Protein AF-A0A7S4T617-F1 (afdb_monomer_lite)

Structure (mmCIF, N/CA/C/O backbone):
data_AF-A0A7S4T617-F1
#
_entry.id   AF-A0A7S4T617-F1
#
loop_
_atom_site.group_PDB
_atom_site.id
_atom_site.type_symbol
_atom_site.label_atom_id
_atom_site.label_alt_id
_atom_site.label_comp_id
_atom_site.label_asym_id
_atom_site.label_entity_id
_atom_site.label_seq_id
_atom_site.pdbx_PDB_ins_code
_atom_site.Cartn_x
_atom_site.Cartn_y
_atom_site.Cartn_z
_atom_site.occupancy
_atom_site.B_iso_or_equiv
_atom_site.auth_seq_id
_atom_site.auth_comp_id
_atom_site.auth_asym_id
_atom_site.auth_atom_id
_atom_site.pdbx_PDB_model_num
ATOM 1 N N . LYS A 1 1 ? 24.819 5.093 -29.709 1.00 50.44 1 LYS A N 1
ATOM 2 C CA . LYS A 1 1 ? 23.442 5.616 -29.863 1.00 50.44 1 LYS A CA 1
ATOM 3 C C . LYS A 1 1 ? 22.728 5.347 -28.551 1.00 50.44 1 LYS A C 1
ATOM 5 O O . LYS A 1 1 ? 22.880 4.243 -28.041 1.00 50.44 1 LYS A O 1
ATOM 10 N N . ASP A 1 2 ? 22.160 6.398 -27.977 1.00 68.00 2 ASP A N 1
ATOM 11 C CA . ASP A 1 2 ? 22.012 6.647 -26.542 1.00 68.00 2 ASP A CA 1
ATOM 12 C C . ASP A 1 2 ? 21.407 5.505 -25.717 1.00 68.00 2 ASP A C 1
ATOM 14 O O . ASP A 1 2 ? 20.274 5.095 -25.937 1.00 68.00 2 ASP A O 1
ATOM 18 N N . VAL A 1 3 ? 22.158 5.013 -24.725 1.00 85.75 3 VAL A N 1
ATOM 19 C CA . VAL A 1 3 ? 21.633 4.109 -23.678 1.00 85.75 3 VAL A CA 1
ATOM 20 C C . VAL A 1 3 ? 20.725 4.883 -22.716 1.00 85.75 3 VAL A C 1
ATOM 22 O O . VAL A 1 3 ? 19.898 4.295 -22.021 1.00 85.75 3 VAL A O 1
ATOM 25 N N . LEU A 1 4 ? 20.854 6.212 -22.708 1.00 92.19 4 LEU A N 1
ATOM 26 C CA . LEU A 1 4 ? 20.101 7.107 -21.848 1.00 92.19 4 LEU A CA 1
ATOM 27 C C . LEU A 1 4 ? 18.586 6.947 -22.032 1.00 92.19 4 LEU A C 1
ATOM 29 O O . LEU A 1 4 ? 17.893 6.772 -21.036 1.00 92.19 4 LEU A O 1
ATOM 33 N N . GLY A 1 5 ? 18.086 6.911 -23.274 1.00 93.12 5 GLY A N 1
ATOM 34 C CA . GLY A 1 5 ? 16.654 6.730 -23.553 1.00 93.12 5 GLY A CA 1
ATOM 35 C C . GLY A 1 5 ? 16.102 5.442 -22.941 1.00 93.12 5 GLY A C 1
ATOM 36 O O . GLY A 1 5 ? 15.129 5.468 -22.189 1.00 93.12 5 GLY A O 1
ATOM 37 N N . SER A 1 6 ? 16.808 4.326 -23.139 1.00 95.25 6 SER A N 1
ATOM 38 C CA . SER A 1 6 ? 16.448 3.027 -22.557 1.00 95.25 6 SER A CA 1
ATOM 39 C C . SER A 1 6 ? 16.420 3.041 -21.019 1.00 95.25 6 SER A C 1
ATOM 41 O O . SER A 1 6 ? 15.527 2.448 -20.414 1.00 95.25 6 SER A O 1
ATOM 43 N N . VAL A 1 7 ? 17.369 3.728 -20.369 1.00 96.25 7 VAL A N 1
ATOM 44 C CA . VAL A 1 7 ? 17.412 3.860 -18.899 1.00 96.25 7 VAL A CA 1
ATOM 45 C C . VAL A 1 7 ? 16.264 4.732 -18.386 1.00 96.25 7 VAL A C 1
ATOM 47 O O . VAL A 1 7 ? 15.630 4.386 -17.388 1.00 96.25 7 VAL A O 1
ATOM 50 N N . VAL A 1 8 ? 15.963 5.836 -19.071 1.00 96.75 8 VAL A N 1
ATOM 51 C CA . VAL A 1 8 ? 14.849 6.725 -18.711 1.00 96.75 8 VAL A CA 1
ATOM 52 C C . VAL A 1 8 ? 13.514 5.988 -18.858 1.00 96.75 8 VAL A C 1
ATOM 54 O O . VAL A 1 8 ? 12.695 6.029 -17.939 1.00 96.75 8 VAL A O 1
ATOM 57 N N . TRP A 1 9 ? 13.326 5.228 -19.942 1.00 97.25 9 TRP A N 1
ATOM 58 C CA . TRP A 1 9 ? 12.154 4.370 -20.127 1.00 97.25 9 TRP A CA 1
ATOM 59 C C . TRP A 1 9 ? 12.036 3.288 -19.054 1.00 97.25 9 TRP A C 1
ATOM 61 O O . TRP A 1 9 ? 10.944 3.070 -18.532 1.00 97.25 9 TRP A O 1
ATOM 71 N N . ALA A 1 10 ? 13.141 2.646 -18.669 1.00 96.94 10 ALA A N 1
ATOM 72 C CA . ALA A 1 10 ? 13.143 1.664 -17.586 1.00 96.94 10 ALA A CA 1
ATOM 73 C C . ALA A 1 10 ? 12.644 2.271 -16.263 1.00 96.94 10 ALA A C 1
ATOM 75 O O . ALA A 1 10 ? 11.792 1.688 -15.590 1.00 96.94 10 ALA A O 1
ATOM 76 N N . GLY A 1 11 ? 13.128 3.470 -15.920 1.00 96.38 11 GLY A N 1
ATOM 77 C CA . GLY A 1 11 ? 12.661 4.214 -14.750 1.00 96.38 11 GLY A CA 1
ATOM 78 C C . GLY A 1 11 ? 11.184 4.607 -14.848 1.00 96.38 11 GLY A C 1
ATOM 79 O O . GLY A 1 11 ? 10.441 4.452 -13.879 1.00 96.38 11 GLY A O 1
ATOM 80 N N . ALA A 1 12 ? 10.736 5.062 -16.022 1.00 96.56 12 ALA A N 1
ATOM 81 C CA . ALA A 1 12 ? 9.340 5.424 -16.251 1.00 96.56 12 ALA A CA 1
ATOM 82 C C . ALA A 1 12 ? 8.415 4.219 -16.041 1.00 96.56 12 ALA A C 1
ATOM 84 O O . ALA A 1 12 ? 7.448 4.301 -15.283 1.00 96.56 12 ALA A O 1
ATOM 85 N N . LEU A 1 13 ? 8.757 3.075 -16.638 1.00 96.19 13 LEU A N 1
ATOM 86 C CA . LEU A 1 13 ? 8.018 1.825 -16.479 1.00 96.19 13 LEU A CA 1
ATOM 87 C C . LEU A 1 13 ? 7.988 1.356 -15.021 1.00 96.19 13 LEU A C 1
ATOM 89 O O . LEU A 1 13 ? 6.937 0.922 -14.555 1.00 96.19 13 LEU A O 1
ATOM 93 N N . TRP A 1 14 ? 9.101 1.472 -14.290 1.00 95.19 14 TRP A N 1
ATOM 94 C CA . TRP A 1 14 ? 9.159 1.112 -12.871 1.00 95.19 14 TRP A CA 1
ATOM 95 C C . TRP A 1 14 ? 8.150 1.904 -12.031 1.00 95.19 14 TRP A C 1
ATOM 97 O O . TRP A 1 14 ? 7.398 1.320 -11.249 1.00 95.19 14 TRP A O 1
ATOM 107 N N . PHE A 1 15 ? 8.093 3.228 -12.207 1.00 94.38 15 PHE A N 1
ATOM 108 C CA . PHE A 1 15 ? 7.145 4.062 -11.467 1.00 94.38 15 PHE A CA 1
ATOM 109 C C . PHE A 1 15 ? 5.697 3.864 -11.928 1.00 94.38 15 PHE A C 1
ATOM 111 O O . PHE A 1 15 ? 4.788 3.790 -11.098 1.00 94.38 15 PHE A O 1
ATOM 118 N N . LEU A 1 16 ? 5.466 3.706 -13.233 1.00 93.06 16 LEU A N 1
ATOM 119 C CA . LEU A 1 16 ? 4.132 3.421 -13.766 1.00 93.06 16 LEU A CA 1
ATOM 120 C C . LEU A 1 16 ? 3.583 2.092 -13.237 1.00 93.06 16 LEU A C 1
ATOM 122 O O . LEU A 1 16 ? 2.420 2.039 -12.838 1.00 93.06 16 LEU A O 1
ATO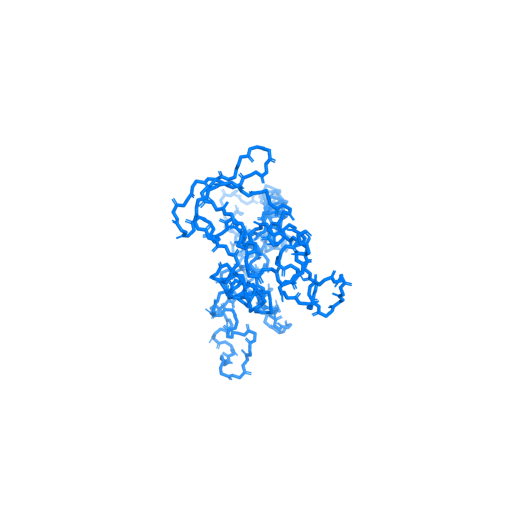M 126 N N . ALA A 1 17 ? 4.425 1.061 -13.141 1.00 91.81 17 ALA A N 1
ATOM 127 C CA . ALA A 1 17 ? 4.074 -0.241 -12.573 1.00 91.81 17 ALA A CA 1
ATOM 128 C C . ALA A 1 17 ? 3.849 -0.210 -11.048 1.00 91.81 17 ALA A C 1
ATOM 130 O O . ALA A 1 17 ? 3.261 -1.140 -10.504 1.00 91.81 17 ALA A O 1
ATOM 131 N N . GLY A 1 18 ? 4.279 0.854 -10.366 1.00 88.25 18 GLY A N 1
ATOM 132 C CA . GLY A 1 18 ? 4.151 1.024 -8.921 1.00 88.25 18 GLY A CA 1
ATOM 133 C C . GLY A 1 18 ? 5.329 0.418 -8.169 1.00 88.25 18 GLY A C 1
ATOM 134 O O . GLY A 1 18 ? 5.577 -0.781 -8.229 1.00 88.25 18 GLY A O 1
ATOM 135 N N . SER A 1 19 ? 6.060 1.231 -7.404 1.00 81.62 19 SER A N 1
ATOM 136 C CA . SER A 1 19 ? 7.330 0.779 -6.803 1.00 81.62 19 SER A CA 1
ATOM 137 C C . SER A 1 19 ? 7.151 -0.271 -5.696 1.00 81.62 19 SER A C 1
ATOM 139 O O . SER A 1 19 ? 8.041 -1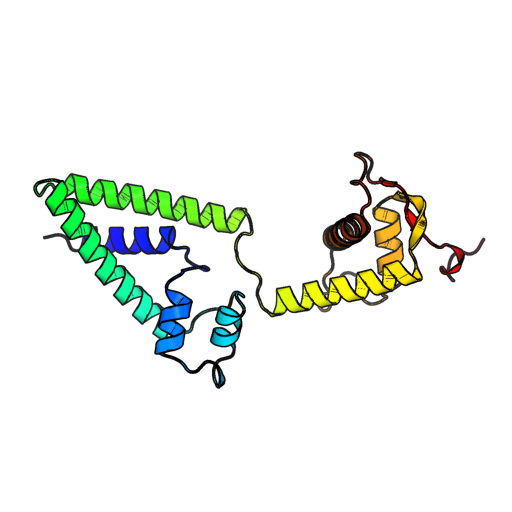.085 -5.446 1.00 81.62 19 SER A O 1
ATOM 141 N N . ARG A 1 20 ? 5.995 -0.257 -5.016 1.00 80.50 20 ARG A N 1
ATOM 142 C CA . ARG A 1 20 ? 5.668 -1.181 -3.915 1.00 80.50 20 ARG A CA 1
ATOM 143 C C . ARG A 1 20 ? 4.679 -2.270 -4.314 1.00 80.50 20 ARG A C 1
ATOM 145 O O . ARG A 1 20 ? 4.806 -3.375 -3.795 1.00 80.50 20 ARG A O 1
ATOM 152 N N . SER A 1 21 ? 3.761 -1.983 -5.230 1.00 79.62 21 SER A N 1
ATOM 153 C CA . SER A 1 21 ? 2.685 -2.867 -5.707 1.00 79.62 21 SER A CA 1
ATOM 154 C C . SER A 1 21 ? 2.935 -3.389 -7.130 1.00 79.62 21 SER A C 1
ATOM 156 O O . SER A 1 21 ? 2.000 -3.692 -7.863 1.00 79.62 21 SER A O 1
ATOM 158 N N . ASN A 1 22 ? 4.208 -3.494 -7.526 1.00 87.94 22 ASN A N 1
ATOM 159 C CA . ASN A 1 22 ? 4.594 -3.882 -8.877 1.00 87.94 22 ASN A CA 1
ATOM 160 C C . ASN A 1 22 ? 4.034 -5.273 -9.250 1.00 87.94 22 ASN A C 1
ATOM 162 O O . ASN A 1 22 ? 4.386 -6.256 -8.585 1.00 87.94 22 ASN A O 1
ATOM 166 N N . PRO A 1 23 ? 3.241 -5.391 -10.331 1.00 88.75 23 PRO A N 1
ATOM 167 C CA . PRO A 1 23 ? 2.593 -6.644 -10.717 1.00 88.75 23 PRO A CA 1
ATOM 168 C C . PRO A 1 23 ? 3.582 -7.734 -11.147 1.00 88.75 23 PRO A C 1
ATOM 170 O O . PRO A 1 23 ? 3.212 -8.902 -11.203 1.00 88.75 23 PRO A O 1
ATOM 173 N N . LEU A 1 24 ? 4.837 -7.381 -11.443 1.00 91.62 24 LEU A N 1
ATOM 174 C CA . LEU A 1 24 ? 5.874 -8.338 -11.832 1.00 91.62 24 LEU A CA 1
ATOM 175 C C . LEU A 1 24 ? 6.630 -8.927 -10.636 1.00 91.62 24 LEU A C 1
ATOM 177 O O . LEU A 1 24 ? 7.249 -9.978 -10.784 1.00 91.62 24 LEU A O 1
ATOM 181 N N . VAL A 1 25 ? 6.587 -8.290 -9.456 1.00 92.06 25 VAL A N 1
ATOM 182 C CA . VAL A 1 25 ? 7.365 -8.735 -8.284 1.00 92.06 25 VAL A CA 1
ATOM 183 C C . VAL A 1 25 ? 6.952 -10.138 -7.857 1.00 92.06 25 VAL A C 1
ATOM 185 O O . VAL A 1 25 ? 7.809 -11.012 -7.778 1.00 92.06 25 VAL A O 1
ATOM 188 N N . THR A 1 26 ? 5.662 -10.364 -7.605 1.00 92.12 26 THR A N 1
ATOM 189 C CA . THR A 1 26 ? 5.169 -11.641 -7.070 1.00 92.12 26 THR A CA 1
ATOM 190 C C . THR A 1 26 ? 5.336 -12.802 -8.062 1.00 92.12 26 THR A C 1
ATOM 192 O O . THR A 1 26 ? 5.894 -13.824 -7.668 1.00 92.12 26 THR A O 1
ATOM 195 N N . PRO A 1 27 ? 4.977 -12.672 -9.358 1.00 94.06 27 PRO A N 1
ATOM 196 C CA . PRO A 1 27 ? 5.203 -13.746 -10.325 1.00 94.06 27 PRO A CA 1
ATOM 197 C C . PRO A 1 27 ? 6.680 -14.114 -10.493 1.00 94.06 27 PRO A C 1
ATOM 199 O O . PRO A 1 27 ? 7.012 -15.294 -10.517 1.00 94.06 27 PRO A O 1
ATOM 202 N N . ILE A 1 28 ? 7.580 -13.125 -10.575 1.00 93.75 28 ILE A N 1
ATOM 203 C CA . ILE A 1 28 ? 9.022 -13.392 -10.698 1.00 93.75 28 ILE A CA 1
ATOM 204 C C . ILE A 1 28 ? 9.558 -14.017 -9.406 1.00 93.75 28 ILE A C 1
ATOM 206 O O . ILE A 1 28 ? 10.357 -14.949 -9.459 1.00 93.75 28 ILE A O 1
ATOM 210 N N . ALA A 1 29 ? 9.102 -13.542 -8.245 1.00 94.31 29 ALA A N 1
ATOM 211 C CA . ALA A 1 29 ? 9.489 -14.104 -6.960 1.00 94.31 29 ALA A CA 1
ATOM 212 C C . ALA A 1 29 ? 9.095 -15.581 -6.829 1.00 94.31 29 ALA A C 1
ATOM 214 O O . ALA A 1 29 ? 9.946 -16.382 -6.461 1.00 94.31 29 ALA A O 1
ATOM 215 N N . ASN A 1 30 ? 7.869 -15.949 -7.211 1.00 94.88 30 ASN A N 1
ATOM 216 C CA . ASN A 1 30 ? 7.378 -17.332 -7.162 1.00 94.88 30 ASN A CA 1
ATOM 217 C C . ASN A 1 30 ? 8.129 -18.293 -8.101 1.00 94.88 30 ASN A C 1
ATOM 219 O O . ASN A 1 30 ? 8.054 -19.504 -7.928 1.00 94.88 30 ASN A O 1
ATOM 223 N N . VAL A 1 31 ? 8.847 -17.777 -9.103 1.00 95.44 31 VAL A N 1
ATOM 224 C CA . VAL A 1 31 ? 9.719 -18.593 -9.966 1.00 95.44 31 VAL A CA 1
ATOM 225 C C . VAL A 1 31 ? 11.108 -18.782 -9.351 1.00 95.44 31 VAL A C 1
ATOM 227 O O . VAL A 1 31 ? 11.746 -19.807 -9.577 1.00 95.44 31 VAL A O 1
ATOM 230 N N . LEU A 1 32 ? 11.605 -17.786 -8.613 1.00 94.19 32 LEU A N 1
ATOM 231 C CA . LEU A 1 32 ? 12.991 -17.743 -8.132 1.00 94.19 32 LEU A CA 1
ATOM 232 C C . LEU A 1 32 ? 13.169 -18.205 -6.684 1.00 94.19 32 LEU A C 1
ATOM 234 O O . LEU A 1 32 ? 14.288 -18.534 -6.292 1.00 94.19 32 LEU A O 1
ATOM 238 N N . TYR A 1 33 ? 12.104 -18.185 -5.890 1.00 94.69 33 TYR A N 1
ATOM 239 C CA . TYR A 1 33 ? 12.127 -18.462 -4.460 1.00 94.69 33 TYR A CA 1
ATOM 240 C C . TYR A 1 33 ? 11.030 -19.456 -4.090 1.00 94.69 33 TYR A C 1
ATOM 242 O O . TYR A 1 33 ? 9.981 -19.502 -4.728 1.00 94.69 33 TYR A O 1
ATOM 250 N N . ASP A 1 34 ? 11.273 -20.214 -3.024 1.00 93.56 34 ASP A N 1
ATOM 251 C CA . ASP A 1 34 ? 10.278 -21.091 -2.419 1.00 93.56 34 ASP A CA 1
ATOM 252 C C . ASP A 1 34 ? 9.473 -20.318 -1.365 1.00 93.56 34 ASP A C 1
ATOM 254 O O . ASP A 1 34 ? 10.029 -19.741 -0.425 1.00 93.56 34 ASP A O 1
ATOM 258 N N . GLU A 1 35 ? 8.152 -20.298 -1.529 1.00 92.56 35 GLU A N 1
ATOM 259 C CA . GLU A 1 35 ? 7.216 -19.670 -0.595 1.00 92.56 35 GLU A CA 1
ATOM 260 C C . GLU A 1 35 ? 7.274 -20.301 0.801 1.00 92.56 35 GLU A C 1
ATOM 262 O O . GLU A 1 35 ? 7.123 -19.600 1.802 1.00 92.56 35 GLU A O 1
ATOM 267 N N . SER A 1 36 ? 7.528 -21.609 0.886 1.00 90.94 36 SER A N 1
ATOM 268 C CA . SER A 1 36 ? 7.558 -22.336 2.158 1.00 90.94 36 SER A CA 1
ATOM 269 C C . SER A 1 36 ? 8.746 -21.951 3.043 1.00 90.94 36 SER A C 1
ATOM 271 O O . SER A 1 36 ? 8.669 -22.070 4.266 1.00 90.94 36 SER A O 1
ATOM 273 N N . GLU A 1 37 ? 9.818 -21.435 2.442 1.00 93.38 37 GLU A N 1
ATOM 274 C CA . GLU A 1 37 ? 11.033 -21.018 3.143 1.00 93.38 37 GLU A CA 1
ATOM 275 C C . GLU A 1 37 ? 11.067 -19.509 3.440 1.00 93.38 37 GLU A C 1
ATOM 277 O O . GLU A 1 37 ? 11.849 -19.057 4.279 1.00 93.38 37 GLU A O 1
ATOM 282 N N . GLN A 1 38 ? 10.254 -18.706 2.745 1.00 92.50 38 GLN A N 1
ATOM 283 C CA . GLN A 1 38 ? 10.406 -17.251 2.683 1.00 92.50 38 GLN A CA 1
ATOM 284 C C . GLN A 1 38 ? 9.127 -16.513 3.100 1.00 92.50 38 GLN A C 1
ATOM 286 O O . GLN A 1 38 ? 8.224 -16.287 2.294 1.00 92.50 38 GLN A O 1
ATOM 291 N N . GLN A 1 39 ? 9.091 -16.018 4.343 1.00 93.12 39 GLN A N 1
ATOM 292 C CA . GLN A 1 39 ? 7.927 -15.296 4.885 1.00 93.12 39 GLN A CA 1
ATOM 293 C C . GLN A 1 39 ? 7.520 -14.074 4.041 1.00 93.12 39 GLN A C 1
ATOM 295 O O . GLN A 1 39 ? 6.337 -13.861 3.798 1.00 93.12 39 GLN A O 1
ATOM 300 N N . TRP A 1 40 ? 8.484 -13.300 3.533 1.00 93.12 40 TRP A N 1
ATOM 301 C CA . TRP A 1 40 ? 8.188 -12.118 2.714 1.00 93.12 40 TRP A CA 1
ATOM 302 C C . TRP A 1 40 ? 7.469 -12.470 1.400 1.00 93.12 40 TRP A C 1
ATOM 304 O O . TRP A 1 40 ? 6.724 -11.645 0.873 1.00 93.12 40 TRP A O 1
ATOM 314 N N . LEU A 1 41 ? 7.704 -13.668 0.850 1.00 94.31 41 LEU A N 1
ATOM 315 C CA . LEU A 1 41 ? 7.040 -14.127 -0.368 1.00 94.31 41 LEU A CA 1
ATOM 316 C C . LEU A 1 41 ? 5.611 -14.563 -0.062 1.00 94.31 41 LEU A C 1
ATOM 318 O O . LEU A 1 41 ? 4.691 -14.155 -0.766 1.00 94.31 41 LEU A O 1
ATOM 322 N N . LYS A 1 42 ? 5.420 -15.290 1.040 1.00 94.12 42 LYS A N 1
ATOM 323 C CA . LYS A 1 42 ? 4.090 -15.628 1.545 1.00 94.12 42 LYS A CA 1
ATOM 324 C C . LYS A 1 42 ? 3.239 -14.378 1.776 1.00 94.12 42 LYS A C 1
ATOM 326 O O . LYS A 1 42 ? 2.115 -14.299 1.299 1.00 94.12 42 LYS A O 1
ATOM 331 N N . ASP A 1 43 ? 3.802 -13.353 2.415 1.00 92.06 43 ASP A N 1
ATOM 332 C CA . ASP A 1 43 ? 3.116 -12.071 2.617 1.00 92.06 43 ASP A CA 1
ATOM 333 C C . ASP A 1 43 ? 2.705 -11.428 1.288 1.00 92.06 43 ASP A C 1
ATOM 335 O O . ASP A 1 43 ? 1.584 -10.951 1.148 1.00 92.06 43 ASP A O 1
ATOM 339 N N . ARG A 1 44 ? 3.580 -11.464 0.279 1.00 90.62 44 ARG A N 1
ATOM 340 C CA . ARG A 1 44 ? 3.278 -10.955 -1.066 1.00 90.62 44 ARG A CA 1
ATOM 341 C C . ARG A 1 44 ? 2.192 -11.757 -1.781 1.00 90.62 44 ARG A C 1
ATOM 343 O O . ARG A 1 44 ? 1.412 -11.155 -2.518 1.00 90.62 44 ARG A O 1
ATOM 350 N N . ASN A 1 45 ? 2.152 -13.074 -1.592 1.00 91.75 45 ASN A N 1
ATOM 351 C CA . ASN A 1 45 ? 1.118 -13.953 -2.144 1.00 91.75 45 ASN A CA 1
ATOM 352 C C . ASN A 1 45 ? -0.236 -13.741 -1.457 1.00 91.75 45 ASN A C 1
ATOM 354 O O . ASN A 1 45 ? -1.261 -13.724 -2.136 1.00 91.75 45 ASN A O 1
ATOM 358 N N . ASP A 1 46 ? -0.230 -13.453 -0.155 1.00 90.12 46 ASP A N 1
ATOM 359 C CA . ASP A 1 46 ? -1.415 -13.047 0.612 1.00 90.12 46 ASP A CA 1
ATOM 360 C C . ASP A 1 46 ? -1.875 -11.612 0.287 1.00 90.12 46 ASP A C 1
ATOM 362 O O . ASP A 1 46 ? -2.850 -11.111 0.847 1.00 90.12 46 ASP A O 1
ATOM 366 N N . GLY A 1 47 ? -1.189 -10.936 -0.640 1.00 87.25 47 GLY A N 1
ATOM 367 C CA . GLY A 1 47 ? -1.523 -9.588 -1.073 1.00 87.25 47 GLY A CA 1
ATOM 368 C C . GLY A 1 47 ? -1.122 -8.510 -0.073 1.00 87.25 47 GLY A C 1
ATOM 369 O O . GLY A 1 47 ? -1.675 -7.422 -0.157 1.00 87.25 47 GLY A O 1
ATOM 370 N N . LEU A 1 48 ? -0.178 -8.792 0.833 1.00 88.19 48 LEU A N 1
ATOM 371 C CA . LEU A 1 48 ? 0.392 -7.860 1.807 1.00 88.19 48 LEU A CA 1
ATOM 372 C C . LEU A 1 48 ? 1.720 -7.269 1.316 1.00 88.19 48 LEU A C 1
ATOM 374 O O . LEU A 1 48 ? 2.431 -7.828 0.469 1.00 88.19 48 LEU A O 1
ATOM 378 N N . PHE A 1 49 ? 2.102 -6.115 1.865 1.00 88.50 49 PHE A N 1
ATOM 379 C CA . PHE A 1 49 ? 3.401 -5.536 1.561 1.00 88.50 49 PHE A CA 1
ATOM 380 C C . PHE A 1 49 ? 4.497 -6.185 2.404 1.00 88.50 49 PHE A C 1
ATOM 382 O O . PHE A 1 49 ? 4.583 -5.981 3.611 1.00 88.50 49 PHE A O 1
ATOM 389 N N . ALA A 1 50 ? 5.437 -6.842 1.729 1.00 90.25 50 ALA A N 1
ATOM 390 C CA . ALA A 1 50 ? 6.726 -7.204 2.308 1.00 90.25 50 ALA A CA 1
ATOM 391 C C . ALA A 1 50 ? 7.878 -6.700 1.436 1.00 90.25 50 ALA A C 1
ATOM 393 O O . ALA A 1 50 ? 7.787 -6.656 0.204 1.00 90.25 50 ALA A O 1
ATOM 394 N N . LYS A 1 51 ? 8.979 -6.273 2.056 1.00 90.38 51 LYS A N 1
ATOM 395 C CA . LYS A 1 51 ? 10.133 -5.755 1.313 1.00 90.38 51 LYS A CA 1
ATOM 396 C C . LYS A 1 51 ? 10.835 -6.912 0.580 1.00 90.38 51 LYS A C 1
ATOM 398 O O . LYS A 1 51 ? 11.289 -7.836 1.250 1.00 90.38 51 LYS A O 1
ATOM 403 N N . PRO A 1 52 ? 10.969 -6.865 -0.759 1.00 90.88 52 PRO A N 1
ATOM 404 C CA . PRO A 1 52 ? 11.671 -7.910 -1.492 1.00 90.88 52 PRO A CA 1
ATOM 405 C C . PRO A 1 52 ? 13.174 -7.890 -1.164 1.00 90.88 52 PRO A C 1
ATOM 407 O O . PRO A 1 52 ? 13.737 -6.818 -0.893 1.00 90.88 52 PRO A O 1
ATOM 410 N N . PRO A 1 53 ? 13.848 -9.049 -1.211 1.00 94.12 53 PRO A N 1
ATOM 411 C CA . PRO A 1 53 ? 15.276 -9.143 -0.952 1.00 94.12 53 PRO A CA 1
ATOM 412 C C . PRO A 1 53 ? 16.077 -8.465 -2.074 1.00 94.12 53 PRO A C 1
ATOM 414 O O . PRO A 1 53 ? 15.650 -8.400 -3.229 1.00 94.12 53 PRO A O 1
ATOM 417 N N . ALA A 1 54 ? 17.271 -7.967 -1.745 1.00 93.94 54 ALA A N 1
ATOM 418 C CA . ALA A 1 54 ? 18.105 -7.217 -2.687 1.00 93.94 54 ALA A CA 1
ATOM 419 C C . ALA A 1 54 ? 18.418 -7.964 -4.004 1.00 93.94 54 ALA A C 1
ATOM 421 O O . ALA A 1 54 ? 18.348 -7.324 -5.053 1.00 93.94 54 ALA A O 1
ATOM 422 N N . PRO A 1 55 ? 18.694 -9.288 -4.017 1.00 95.31 55 PRO A N 1
ATOM 423 C CA . PRO A 1 55 ? 18.913 -10.017 -5.267 1.00 95.31 55 PRO A CA 1
ATOM 424 C C . PRO A 1 55 ? 17.716 -9.947 -6.224 1.00 95.31 55 PRO A C 1
ATOM 426 O O . PRO A 1 55 ? 17.905 -9.729 -7.419 1.00 95.31 55 PRO A O 1
ATOM 429 N N . LEU A 1 56 ? 16.486 -10.033 -5.707 1.00 94.69 56 LEU A N 1
ATOM 430 C CA . LEU A 1 56 ? 15.285 -9.883 -6.528 1.00 94.69 56 LEU A CA 1
ATOM 431 C C . LEU A 1 56 ? 15.164 -8.465 -7.097 1.00 94.69 56 LEU A C 1
ATOM 433 O O . LEU A 1 56 ? 14.781 -8.303 -8.251 1.00 94.69 56 LEU A O 1
ATOM 437 N N . LEU A 1 57 ? 15.534 -7.435 -6.329 1.00 93.69 57 LEU A N 1
ATOM 438 C CA . LEU A 1 57 ? 15.556 -6.056 -6.830 1.00 93.69 57 LEU A CA 1
ATOM 439 C C . LEU A 1 57 ? 16.543 -5.878 -7.992 1.00 93.69 57 LEU A C 1
ATOM 441 O O . LEU A 1 57 ? 16.227 -5.160 -8.937 1.00 93.69 57 LEU A O 1
ATOM 445 N N . PHE A 1 58 ? 17.695 -6.555 -7.971 1.00 94.88 58 PHE A N 1
ATOM 446 C CA . PHE A 1 58 ? 18.621 -6.552 -9.109 1.00 94.88 58 PHE A CA 1
ATOM 447 C C . PHE A 1 58 ? 18.031 -7.243 -10.339 1.00 94.88 58 PHE A C 1
ATOM 449 O O . PHE A 1 58 ? 18.135 -6.705 -11.442 1.00 94.88 58 PHE A O 1
ATOM 456 N N . VAL A 1 59 ? 17.376 -8.395 -10.159 1.00 95.62 59 VAL A N 1
ATOM 457 C CA . VAL A 1 59 ? 16.683 -9.090 -11.255 1.00 95.62 59 VAL A CA 1
ATOM 458 C C . VAL A 1 59 ? 15.597 -8.199 -11.849 1.00 95.62 59 VAL A C 1
ATOM 460 O O . VAL A 1 59 ? 15.547 -8.019 -13.061 1.00 95.62 59 VAL A O 1
ATOM 463 N N . LEU A 1 60 ? 14.769 -7.581 -11.007 1.00 95.00 60 LEU A N 1
ATOM 464 C CA . LEU A 1 60 ? 13.740 -6.645 -11.451 1.00 95.00 60 LEU A CA 1
ATOM 465 C C . LEU A 1 60 ? 14.353 -5.451 -12.182 1.00 95.00 60 LEU A C 1
ATOM 467 O O . LEU A 1 60 ? 13.878 -5.098 -13.254 1.00 95.00 60 LEU A O 1
ATOM 471 N N . GLY A 1 61 ? 15.440 -4.873 -11.665 1.00 94.75 61 GLY A N 1
ATOM 472 C CA . GLY A 1 61 ? 16.173 -3.806 -12.344 1.00 94.75 61 GLY A CA 1
ATOM 473 C C . GLY A 1 61 ? 16.629 -4.215 -13.747 1.00 94.75 61 GLY A C 1
ATOM 474 O O . GLY A 1 61 ? 16.434 -3.460 -14.697 1.00 94.75 61 GLY A O 1
ATOM 475 N N . ALA A 1 62 ? 17.155 -5.432 -13.905 1.00 95.75 62 ALA A N 1
ATOM 476 C CA . ALA A 1 62 ? 17.528 -5.970 -15.210 1.00 95.75 62 ALA A CA 1
ATOM 477 C C . ALA A 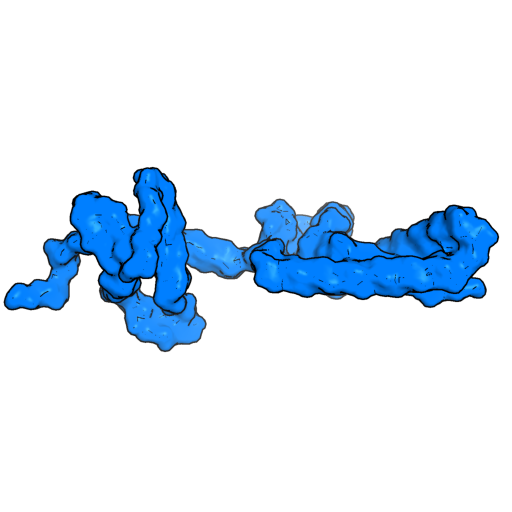1 62 ? 16.309 -6.174 -16.129 1.00 95.75 62 ALA A C 1
ATOM 479 O O . ALA A 1 62 ? 16.363 -5.797 -17.298 1.00 95.75 62 ALA A O 1
ATOM 480 N N . VAL A 1 63 ? 15.194 -6.706 -15.612 1.00 96.06 63 VAL A N 1
ATOM 481 C CA . VAL A 1 63 ? 13.945 -6.867 -16.378 1.00 96.06 63 VAL A CA 1
ATOM 482 C C . VAL A 1 63 ? 13.423 -5.513 -16.854 1.00 96.06 63 VAL A C 1
ATOM 484 O O . VAL A 1 63 ? 13.151 -5.349 -18.040 1.00 96.06 63 VAL A O 1
ATOM 487 N N . PHE A 1 64 ? 13.330 -4.521 -15.969 1.00 96.44 64 PHE A N 1
ATOM 488 C CA . PHE A 1 64 ? 12.864 -3.184 -16.332 1.00 96.44 64 PHE A CA 1
ATOM 489 C C . PHE A 1 64 ? 13.817 -2.477 -17.295 1.00 96.44 64 PHE A C 1
ATOM 491 O O . PHE A 1 64 ? 13.347 -1.763 -18.176 1.00 96.44 64 PHE A O 1
ATOM 498 N N . LEU A 1 65 ? 15.128 -2.714 -17.200 1.00 96.62 65 LEU A N 1
ATOM 499 C CA . LEU A 1 65 ? 16.086 -2.214 -18.185 1.00 96.62 65 LEU A CA 1
ATOM 500 C C . LEU A 1 65 ? 15.855 -2.837 -19.567 1.00 96.62 65 LEU A C 1
ATOM 502 O O . LEU A 1 65 ? 15.838 -2.115 -20.561 1.00 96.62 65 LEU A O 1
ATOM 506 N N . LEU A 1 66 ? 15.630 -4.153 -19.642 1.00 96.56 66 LEU A N 1
ATOM 507 C CA . LEU A 1 66 ? 15.309 -4.834 -20.900 1.00 96.56 66 LEU A CA 1
ATOM 508 C C . LEU A 1 66 ? 13.993 -4.323 -21.496 1.00 96.56 66 LEU A C 1
ATOM 510 O O . LEU A 1 66 ? 13.938 -4.032 -22.689 1.00 96.56 66 LEU A O 1
ATOM 514 N N . LEU A 1 67 ? 12.958 -4.152 -20.670 1.00 96.50 67 LEU A N 1
ATOM 515 C CA . LEU A 1 67 ? 11.695 -3.545 -21.097 1.00 96.50 67 LEU A CA 1
ATOM 516 C C . LEU A 1 67 ? 11.902 -2.102 -21.571 1.00 96.50 67 LEU A C 1
ATOM 518 O O . LEU A 1 67 ? 11.354 -1.716 -22.600 1.00 96.50 67 LEU A O 1
ATOM 522 N N . GLY A 1 68 ? 12.738 -1.331 -20.874 1.00 96.69 68 GLY A N 1
ATOM 523 C CA . GLY A 1 68 ? 13.121 0.023 -21.263 1.00 96.69 68 GLY A CA 1
ATOM 524 C C . GLY A 1 68 ? 13.781 0.065 -22.639 1.00 96.69 68 GLY A C 1
ATOM 525 O O . GLY A 1 68 ? 13.390 0.878 -23.466 1.00 96.69 68 GLY A O 1
ATOM 526 N N . VAL A 1 69 ? 14.704 -0.860 -22.933 1.00 96.56 69 VAL A N 1
ATOM 527 C CA . VAL A 1 69 ? 15.300 -1.009 -24.275 1.00 96.56 69 VAL A CA 1
ATOM 528 C C . VAL A 1 69 ? 14.235 -1.333 -25.321 1.00 96.56 69 VAL A C 1
ATOM 530 O O . VAL A 1 69 ? 14.238 -0.743 -26.397 1.00 96.56 69 VAL A O 1
ATOM 533 N N . VAL A 1 70 ? 13.315 -2.257 -25.034 1.00 96.94 70 VAL A N 1
ATOM 534 C CA . VAL A 1 70 ? 12.248 -2.620 -25.981 1.00 96.94 70 VAL A CA 1
ATOM 535 C C . VAL A 1 70 ? 11.352 -1.420 -26.287 1.00 96.94 70 VAL A C 1
ATOM 537 O O . VAL A 1 70 ? 11.075 -1.154 -27.458 1.00 96.94 70 VAL A O 1
ATOM 540 N N . VAL A 1 71 ? 10.930 -0.676 -25.262 1.00 96.69 71 VAL A N 1
ATOM 541 C CA . VAL A 1 71 ? 10.091 0.518 -25.434 1.00 96.69 71 VAL A CA 1
ATOM 542 C C . VAL A 1 71 ? 10.846 1.603 -26.191 1.00 96.69 71 VAL A C 1
ATOM 544 O O . VAL A 1 71 ? 10.333 2.097 -27.187 1.00 96.69 71 VAL A O 1
ATOM 547 N N . ASP A 1 72 ? 12.082 1.900 -25.800 1.00 95.81 72 ASP A N 1
ATOM 548 C CA . ASP A 1 72 ? 12.942 2.883 -26.463 1.00 95.81 72 ASP A CA 1
ATOM 549 C C . ASP A 1 72 ? 13.093 2.592 -27.964 1.00 95.81 72 ASP A C 1
ATOM 551 O O . ASP A 1 72 ? 12.853 3.457 -28.804 1.00 95.81 72 ASP A O 1
ATOM 555 N N . ARG A 1 73 ? 13.392 1.338 -28.335 1.00 95.19 73 ARG A N 1
ATOM 556 C CA . ARG A 1 73 ? 13.511 0.940 -29.749 1.00 95.19 73 ARG A CA 1
ATOM 557 C C . ARG A 1 73 ? 12.189 0.969 -30.499 1.00 95.19 73 ARG A C 1
ATOM 559 O O . ARG A 1 73 ? 12.190 1.291 -31.685 1.00 95.19 73 ARG A O 1
ATOM 566 N N . SER A 1 74 ? 11.084 0.672 -29.825 1.00 95.94 74 SER A N 1
ATOM 567 C CA . SER A 1 74 ? 9.749 0.753 -30.422 1.00 95.94 74 SER A CA 1
ATOM 568 C C . SER A 1 74 ? 9.351 2.206 -30.684 1.00 95.94 74 SER A C 1
ATOM 570 O O . SER A 1 74 ? 8.882 2.524 -31.772 1.00 95.94 74 SER A O 1
ATOM 572 N N . VAL A 1 75 ? 9.596 3.103 -29.727 1.00 95.31 75 VAL A N 1
ATOM 573 C CA . VAL A 1 75 ? 9.317 4.540 -29.858 1.00 95.31 75 VAL A CA 1
ATOM 574 C C . VAL A 1 75 ? 10.193 5.157 -30.942 1.00 95.31 75 VAL A C 1
ATOM 576 O O . VAL A 1 75 ? 9.666 5.838 -31.812 1.00 95.31 75 VAL A O 1
ATOM 579 N N . LEU A 1 76 ? 11.496 4.858 -30.961 1.00 94.75 76 LEU A N 1
ATOM 580 C CA . LEU A 1 76 ? 12.404 5.309 -32.022 1.00 94.75 76 LEU A CA 1
ATOM 581 C C . LEU A 1 76 ? 11.951 4.847 -33.409 1.00 94.75 76 LEU A C 1
ATOM 583 O O . LEU A 1 76 ? 12.031 5.612 -34.363 1.00 94.75 76 LEU A O 1
ATOM 587 N N . PHE A 1 77 ? 11.481 3.604 -33.534 1.00 95.12 77 PHE A N 1
ATOM 588 C CA . PHE A 1 77 ? 10.955 3.092 -34.798 1.00 95.12 77 PHE A CA 1
ATOM 589 C C . PHE A 1 77 ? 9.699 3.853 -35.246 1.00 95.12 77 PHE A C 1
ATOM 591 O O . PHE A 1 77 ? 9.582 4.202 -36.417 1.00 95.12 77 PHE A O 1
ATOM 598 N N . LEU A 1 78 ? 8.784 4.141 -34.317 1.00 95.88 78 LEU A N 1
ATOM 599 C CA . LEU A 1 78 ? 7.547 4.881 -34.591 1.00 95.88 78 LEU A CA 1
ATOM 600 C C . LEU A 1 78 ? 7.782 6.375 -34.853 1.00 95.88 78 LEU A C 1
ATOM 602 O O . LEU A 1 78 ? 7.019 6.986 -35.592 1.00 95.88 78 LEU A O 1
ATOM 606 N N . ALA A 1 79 ? 8.835 6.946 -34.273 1.00 93.88 79 ALA A N 1
ATOM 607 C CA . ALA A 1 79 ? 9.256 8.330 -34.468 1.00 93.88 79 ALA A CA 1
ATOM 608 C C . ALA A 1 79 ? 10.197 8.503 -35.676 1.00 93.88 79 ALA A C 1
ATOM 610 O O . ALA A 1 79 ? 10.930 9.484 -35.749 1.00 93.88 79 ALA A O 1
ATOM 611 N N . GLU A 1 80 ? 10.243 7.526 -36.591 1.00 94.00 80 GLU A N 1
ATOM 612 C CA . GLU A 1 80 ? 11.089 7.549 -37.796 1.00 94.00 80 GLU A CA 1
ATOM 613 C C . GLU A 1 80 ? 12.589 7.786 -37.508 1.00 94.00 80 GLU A C 1
ATOM 615 O O . GLU A 1 80 ? 13.348 8.264 -38.350 1.00 94.00 80 GLU A O 1
ATOM 620 N N . GLY A 1 81 ? 13.046 7.394 -36.315 1.00 90.00 81 GLY A N 1
ATOM 621 C CA . GLY A 1 81 ? 14.428 7.534 -35.865 1.00 90.00 81 GLY A CA 1
ATOM 622 C C . GLY A 1 81 ? 14.754 8.838 -35.133 1.00 90.00 81 GLY A C 1
ATOM 623 O O . GLY A 1 81 ? 15.928 9.033 -34.811 1.00 90.00 81 GLY A O 1
ATOM 624 N N . ASP A 1 82 ? 13.769 9.694 -34.844 1.00 92.50 82 ASP A N 1
ATOM 625 C CA . ASP A 1 82 ? 13.956 10.897 -34.028 1.00 92.50 82 ASP A CA 1
ATOM 626 C C . ASP A 1 82 ? 14.268 10.529 -32.565 1.00 92.50 82 ASP A C 1
ATOM 628 O O . ASP A 1 82 ? 13.404 10.105 -31.789 1.00 92.50 82 ASP A O 1
ATOM 632 N N . SER A 1 83 ? 15.545 10.657 -32.197 1.00 90.81 83 SER A N 1
ATOM 633 C CA . SER A 1 83 ? 16.030 10.342 -30.855 1.00 90.81 83 SER A CA 1
ATOM 634 C C . SER A 1 83 ? 15.684 11.389 -29.813 1.00 90.81 83 SER A C 1
ATOM 636 O O . SER A 1 83 ? 15.561 11.035 -28.640 1.00 90.81 83 SER A O 1
ATOM 638 N N . ASP A 1 84 ? 15.526 12.644 -30.226 1.00 93.25 84 ASP A N 1
ATOM 639 C CA . ASP A 1 84 ? 15.232 13.737 -29.306 1.00 93.25 84 ASP A CA 1
ATOM 640 C C . ASP A 1 84 ? 13.781 13.603 -28.846 1.00 93.25 84 ASP A C 1
ATOM 642 O O . ASP A 1 84 ? 13.517 13.550 -27.644 1.00 93.25 84 ASP A O 1
ATOM 646 N N . PHE A 1 85 ? 12.862 13.360 -29.787 1.00 92.75 85 PHE A N 1
ATOM 647 C CA . PHE A 1 85 ? 11.465 13.063 -29.473 1.00 92.75 85 PHE A CA 1
ATOM 648 C C . PHE A 1 85 ? 11.314 11.842 -28.550 1.00 92.75 85 PHE A C 1
ATOM 650 O O . PHE A 1 85 ? 10.573 11.881 -27.563 1.00 92.75 85 PHE A O 1
ATOM 657 N N . ALA A 1 86 ? 12.027 10.747 -28.840 1.00 92.94 86 ALA A N 1
ATOM 658 C CA . ALA A 1 86 ? 11.958 9.533 -28.029 1.00 92.94 86 ALA A CA 1
ATOM 659 C C . ALA A 1 86 ? 12.440 9.766 -26.586 1.00 92.94 86 ALA A C 1
ATOM 661 O O . ALA A 1 86 ? 11.824 9.261 -25.641 1.00 92.94 86 ALA A O 1
ATOM 662 N N . LEU A 1 87 ? 13.515 10.544 -26.412 1.00 94.19 87 LEU A N 1
ATOM 663 C CA . LEU A 1 87 ? 14.066 10.881 -25.102 1.00 94.19 87 LEU A CA 1
ATOM 664 C C . LEU A 1 87 ? 13.162 11.851 -24.330 1.00 94.19 87 LEU A C 1
ATOM 666 O O . LEU A 1 87 ? 12.935 11.651 -23.135 1.00 94.19 87 LEU A O 1
ATOM 670 N N . GLU A 1 88 ? 12.617 12.870 -24.994 1.00 95.12 88 GLU A N 1
ATOM 671 C CA . GLU A 1 88 ? 11.669 13.813 -24.395 1.00 95.12 88 GLU A CA 1
ATOM 672 C C . GLU A 1 88 ? 10.416 13.093 -23.888 1.00 95.12 88 GLU A C 1
ATOM 674 O O . GLU A 1 88 ? 10.008 13.283 -22.737 1.00 95.12 88 GLU A O 1
ATOM 679 N N . LEU A 1 89 ? 9.848 12.192 -24.697 1.00 95.88 89 LEU A N 1
ATOM 680 C CA . LEU A 1 89 ? 8.690 11.391 -24.305 1.00 95.88 89 LEU A CA 1
ATOM 681 C C . LEU A 1 89 ? 9.007 10.462 -23.123 1.00 95.88 89 LEU A C 1
ATOM 683 O O . LEU A 1 89 ? 8.182 10.320 -22.212 1.00 95.88 89 LEU A O 1
ATOM 687 N N . ALA A 1 90 ? 10.204 9.868 -23.099 1.00 96.00 90 ALA A N 1
ATOM 688 C CA . ALA A 1 90 ? 10.679 9.081 -21.964 1.00 96.00 90 ALA A CA 1
ATOM 689 C C . ALA A 1 90 ? 10.752 9.939 -20.690 1.00 96.00 90 ALA A C 1
ATOM 691 O O . ALA A 1 90 ? 10.289 9.517 -19.630 1.00 96.00 90 ALA A O 1
ATOM 692 N N . GLY A 1 91 ? 11.285 11.161 -20.798 1.00 96.94 91 GLY A N 1
ATOM 693 C CA . GLY A 1 91 ? 11.397 12.110 -19.692 1.00 96.94 91 GLY A CA 1
ATOM 694 C C . GLY A 1 91 ? 10.037 12.525 -19.130 1.00 96.94 91 GLY A C 1
ATOM 695 O O . GLY A 1 91 ? 9.822 12.458 -17.918 1.00 96.94 91 GLY A O 1
ATOM 696 N N . VAL A 1 92 ? 9.085 12.876 -19.999 1.00 97.12 92 VAL A N 1
ATOM 697 C CA . VAL A 1 92 ? 7.705 13.194 -19.592 1.00 97.12 92 VAL A CA 1
ATOM 698 C C . VAL A 1 92 ? 7.050 11.992 -18.910 1.00 97.12 92 VAL A C 1
ATOM 700 O O . VAL A 1 92 ? 6.429 12.142 -17.857 1.00 97.12 92 VAL A O 1
ATOM 703 N N . SER A 1 93 ? 7.238 10.790 -19.458 1.00 97.25 93 SER A N 1
ATOM 704 C CA . SER A 1 93 ? 6.700 9.551 -18.885 1.00 97.25 93 SER A CA 1
ATOM 705 C C . SER A 1 93 ? 7.309 9.234 -17.518 1.00 97.25 93 SER A C 1
ATOM 707 O O . SER A 1 93 ? 6.597 8.799 -16.614 1.00 97.25 93 SER A O 1
ATOM 709 N N . LEU A 1 94 ? 8.607 9.494 -17.333 1.00 97.38 94 LEU A N 1
ATOM 710 C CA . LEU A 1 94 ? 9.298 9.323 -16.057 1.00 97.38 94 LEU A CA 1
ATOM 711 C C . LEU A 1 94 ? 8.739 10.267 -14.989 1.00 97.38 94 LEU A C 1
ATOM 713 O O . LEU A 1 94 ? 8.422 9.823 -13.886 1.00 97.38 94 LEU A O 1
ATOM 717 N N . ILE A 1 95 ? 8.583 11.552 -15.319 1.00 97.25 95 ILE A N 1
ATOM 718 C CA . ILE A 1 95 ? 8.023 12.556 -14.404 1.00 97.25 95 ILE A CA 1
ATOM 719 C C . ILE A 1 95 ? 6.567 12.214 -14.068 1.00 97.25 95 ILE A C 1
ATOM 721 O O . ILE A 1 95 ? 6.192 12.215 -12.895 1.00 97.25 95 ILE A O 1
ATOM 725 N N . GLY A 1 96 ? 5.758 11.873 -15.075 1.00 96.69 96 GLY A N 1
ATOM 726 C CA . GLY A 1 96 ? 4.363 11.475 -14.891 1.00 96.69 96 GLY A CA 1
ATOM 727 C C . GLY A 1 96 ? 4.218 10.214 -14.037 1.00 96.69 96 GLY A C 1
ATOM 728 O O . GLY A 1 96 ? 3.418 10.191 -13.104 1.00 96.69 96 GLY A O 1
ATOM 729 N N . GLY A 1 97 ? 5.042 9.193 -14.288 1.00 95.06 97 GLY A N 1
ATOM 730 C CA . GLY A 1 97 ? 5.105 7.985 -13.467 1.00 95.06 97 GLY A CA 1
ATOM 731 C C . GLY A 1 97 ? 5.525 8.287 -12.028 1.00 95.06 97 GLY A C 1
ATOM 732 O O . GLY A 1 97 ? 4.912 7.780 -11.091 1.00 95.06 97 GLY A O 1
ATOM 733 N N . GLY A 1 98 ? 6.520 9.156 -11.833 1.00 94.44 98 GLY A N 1
ATOM 734 C CA . GLY A 1 98 ? 6.941 9.605 -10.505 1.00 94.44 98 GLY A CA 1
ATOM 735 C C . GLY A 1 98 ? 5.823 10.329 -9.746 1.00 94.44 98 GLY A C 1
ATOM 736 O O . GLY A 1 98 ? 5.567 10.019 -8.584 1.00 94.44 98 GLY A O 1
ATOM 737 N N . ALA A 1 99 ? 5.105 11.240 -10.407 1.00 95.25 99 ALA A N 1
ATOM 738 C CA . ALA A 1 99 ? 3.953 11.928 -9.827 1.00 95.25 99 ALA A CA 1
ATOM 739 C C . ALA A 1 99 ? 2.820 10.953 -9.464 1.00 95.25 99 ALA A C 1
ATOM 741 O O . ALA A 1 99 ? 2.238 11.060 -8.383 1.00 95.25 99 ALA A O 1
ATOM 742 N N . LEU A 1 100 ? 2.549 9.968 -10.324 1.00 92.94 100 LEU A N 1
ATOM 743 C CA . LEU A 1 100 ? 1.588 8.899 -10.056 1.00 92.94 100 LEU A CA 1
ATOM 744 C C . LEU A 1 100 ? 1.988 8.096 -8.810 1.00 92.94 100 LEU A C 1
ATOM 746 O O . LEU A 1 100 ? 1.156 7.867 -7.939 1.00 92.94 100 LEU A O 1
ATOM 750 N N . GLU A 1 101 ? 3.260 7.712 -8.684 1.00 90.94 101 GLU A N 1
ATOM 751 C CA . GLU A 1 101 ? 3.770 6.978 -7.520 1.00 90.94 101 GLU A CA 1
ATOM 752 C C . GLU A 1 101 ? 3.636 7.786 -6.219 1.00 90.94 101 GLU A C 1
ATOM 754 O O . GLU A 1 101 ? 3.254 7.231 -5.186 1.00 90.94 101 GLU A O 1
ATOM 759 N N . LEU A 1 102 ? 3.888 9.099 -6.260 1.00 90.12 102 LEU A N 1
ATOM 760 C CA . LEU A 1 102 ? 3.612 9.991 -5.128 1.00 90.12 102 LEU A CA 1
ATOM 761 C C . LEU A 1 102 ? 2.114 10.030 -4.795 1.00 90.12 102 LEU A C 1
ATOM 763 O O . LEU A 1 102 ? 1.749 9.992 -3.621 1.00 90.12 102 LEU A O 1
ATOM 767 N N . GLY A 1 103 ? 1.246 10.032 -5.809 1.00 89.38 103 GLY A N 1
ATOM 768 C CA . GLY A 1 103 ? -0.204 9.921 -5.640 1.00 89.38 103 GLY A CA 1
ATOM 769 C C . GLY A 1 103 ? -0.635 8.610 -4.971 1.00 89.38 103 GLY A C 1
ATOM 770 O O . GLY A 1 103 ? -1.455 8.629 -4.052 1.00 89.38 103 GLY A O 1
ATOM 771 N N . ARG A 1 104 ? -0.036 7.474 -5.351 1.00 86.88 104 ARG A N 1
ATOM 772 C CA . ARG A 1 104 ? -0.273 6.169 -4.700 1.00 86.88 104 ARG A CA 1
ATOM 773 C C . ARG A 1 104 ? 0.161 6.163 -3.234 1.00 86.88 104 ARG A C 1
ATOM 775 O O . ARG A 1 104 ? -0.496 5.565 -2.390 1.00 86.88 104 ARG A O 1
ATOM 782 N N . ILE A 1 105 ? 1.265 6.846 -2.912 1.00 82.75 105 ILE A N 1
ATOM 783 C CA . ILE A 1 105 ? 1.702 7.038 -1.519 1.00 82.75 105 ILE A CA 1
ATOM 784 C C . ILE A 1 105 ? 0.680 7.870 -0.748 1.00 82.75 105 ILE A C 1
ATOM 786 O O . ILE A 1 105 ? 0.261 7.470 0.333 1.00 82.75 105 ILE A O 1
ATOM 790 N N . ALA A 1 106 ? 0.286 9.017 -1.301 1.00 82.56 106 ALA A N 1
ATOM 791 C CA . ALA A 1 106 ? -0.586 9.970 -0.624 1.00 82.56 106 ALA A CA 1
ATOM 792 C C . ALA A 1 106 ? -2.016 9.445 -0.421 1.00 82.56 106 ALA A C 1
ATOM 794 O O . ALA A 1 106 ? -2.657 9.787 0.568 1.00 82.56 106 ALA A O 1
ATOM 795 N N . SER A 1 107 ? -2.513 8.610 -1.336 1.00 82.25 107 SER A N 1
ATOM 796 C CA . SER A 1 107 ? -3.845 7.995 -1.248 1.00 82.25 107 SER A CA 1
ATOM 797 C C . SER A 1 107 ? -3.928 6.828 -0.263 1.00 82.25 107 SER A C 1
ATOM 799 O O . SER A 1 107 ? -5.030 6.375 0.036 1.00 82.25 107 SER A O 1
ATOM 801 N N . GLY A 1 108 ? -2.793 6.339 0.249 1.00 71.56 108 GLY A N 1
ATOM 802 C CA . GLY A 1 108 ? -2.777 5.152 1.100 1.00 71.56 108 GLY A CA 1
ATOM 803 C C . GLY A 1 108 ? -3.080 3.856 0.343 1.00 71.56 108 GLY A C 1
ATOM 804 O O . GLY A 1 108 ? -3.360 2.850 0.974 1.00 71.56 108 GLY A O 1
ATOM 805 N N . GLU A 1 109 ? -2.974 3.838 -0.994 1.00 71.12 109 GLU A N 1
ATOM 806 C CA . GLU A 1 109 ? -3.078 2.610 -1.814 1.00 71.12 109 GLU A CA 1
ATOM 807 C C . GLU A 1 109 ? -1.955 1.601 -1.496 1.00 71.12 109 GLU A C 1
ATOM 809 O O . GLU A 1 109 ? -1.935 0.462 -1.964 1.00 71.12 109 GLU A O 1
ATOM 814 N N . LYS A 1 110 ? -0.965 2.017 -0.702 1.00 66.50 110 LYS A N 1
ATOM 815 C CA . LYS A 1 110 ? 0.128 1.157 -0.273 1.00 66.50 110 LYS A CA 1
ATOM 816 C C . LYS A 1 110 ? -0.389 0.145 0.737 1.00 66.50 110 LYS A C 1
ATOM 818 O O . LYS A 1 110 ? -0.559 0.466 1.901 1.00 66.50 110 LYS A O 1
ATOM 823 N N . VAL A 1 111 ? -0.567 -1.062 0.213 1.00 66.88 111 VAL A N 1
ATOM 824 C CA . VAL A 1 111 ? -0.867 -2.313 0.904 1.00 66.88 111 VAL A CA 1
ATOM 825 C C . VAL A 1 111 ? -0.205 -2.387 2.284 1.00 66.88 111 VAL A C 1
ATOM 827 O O . VAL A 1 111 ? 1.004 -2.153 2.406 1.00 66.88 111 VAL A O 1
ATOM 830 N N . ASP A 1 112 ? -1.011 -2.748 3.278 1.00 78.56 112 ASP A N 1
ATOM 831 C CA . ASP A 1 112 ? -0.612 -2.918 4.671 1.00 78.56 112 ASP A CA 1
ATOM 832 C C . ASP A 1 112 ? 0.467 -4.002 4.816 1.00 78.56 112 ASP A C 1
ATOM 834 O O . ASP A 1 112 ? 0.520 -4.983 4.059 1.00 78.56 112 ASP A O 1
ATOM 838 N N . THR A 1 113 ? 1.375 -3.816 5.774 1.00 87.06 113 THR A N 1
ATOM 839 C CA . THR A 1 113 ? 2.275 -4.904 6.179 1.00 87.06 113 THR A CA 1
ATOM 840 C C . THR A 1 113 ? 1.491 -5.971 6.940 1.00 87.06 113 THR A C 1
ATOM 842 O O . THR A 1 113 ? 0.366 -5.727 7.375 1.00 87.06 113 THR A O 1
ATOM 845 N N . ARG A 1 114 ? 2.071 -7.163 7.134 1.00 88.50 114 ARG A N 1
ATOM 846 C CA . ARG A 1 114 ? 1.430 -8.170 7.990 1.00 88.50 114 ARG A CA 1
ATOM 847 C C . ARG A 1 114 ? 1.219 -7.671 9.412 1.00 88.50 114 ARG A C 1
ATOM 849 O O . ARG A 1 114 ? 0.136 -7.862 9.943 1.00 88.50 114 ARG A O 1
ATOM 856 N N . ASP A 1 115 ? 2.201 -6.978 9.976 1.00 87.25 115 ASP A N 1
ATOM 857 C CA . ASP A 1 115 ? 2.083 -6.419 11.322 1.00 87.25 115 ASP A CA 1
ATOM 858 C C . ASP A 1 115 ? 0.927 -5.408 11.406 1.00 87.25 115 ASP A C 1
ATOM 860 O O . ASP A 1 115 ? 0.152 -5.435 12.362 1.00 87.25 115 ASP A O 1
ATOM 864 N N . ASP A 1 116 ? 0.767 -4.557 10.385 1.00 86.44 116 ASP A N 1
ATOM 865 C CA . ASP A 1 116 ? -0.346 -3.603 10.307 1.00 86.44 116 ASP A CA 1
ATOM 866 C C . ASP A 1 116 ? -1.696 -4.327 10.173 1.00 86.44 116 ASP A C 1
ATOM 868 O O . ASP A 1 116 ? -2.642 -4.000 10.888 1.00 86.44 116 ASP A O 1
ATOM 872 N N . PHE A 1 117 ? -1.774 -5.340 9.303 1.00 87.25 117 PHE A N 1
ATOM 873 C CA . PHE A 1 117 ? -2.979 -6.144 9.090 1.00 87.25 117 PHE A CA 1
ATOM 874 C C . PHE A 1 117 ? -3.394 -6.906 10.355 1.00 87.25 117 PHE A C 1
ATOM 876 O O . PHE A 1 117 ? -4.560 -6.860 10.753 1.00 87.25 117 PHE A O 1
ATOM 883 N N . ASP A 1 118 ? -2.446 -7.574 11.011 1.00 90.50 118 ASP A N 1
ATOM 884 C CA . ASP A 1 118 ? -2.682 -8.343 12.231 1.00 90.50 118 ASP A CA 1
ATOM 885 C C . ASP A 1 118 ? -3.102 -7.411 13.379 1.00 90.50 118 ASP A C 1
ATOM 887 O O . ASP A 1 118 ? -4.056 -7.710 14.104 1.00 90.50 118 ASP A O 1
ATOM 891 N N . ARG A 1 119 ? -2.462 -6.237 13.504 1.00 89.38 119 ARG A N 1
ATOM 892 C CA . ARG A 1 119 ? -2.847 -5.195 14.470 1.00 89.38 119 ARG A CA 1
ATOM 893 C C . ARG A 1 119 ? -4.268 -4.703 14.220 1.00 89.38 119 ARG A C 1
ATOM 895 O O . ARG A 1 119 ? -5.056 -4.603 15.161 1.00 89.38 119 ARG A O 1
ATOM 902 N N . ASP A 1 120 ? -4.606 -4.394 12.974 1.00 88.81 120 ASP A N 1
ATOM 903 C CA . ASP A 1 120 ? -5.928 -3.892 12.606 1.00 88.81 120 ASP A CA 1
ATOM 904 C C . ASP A 1 120 ? -7.016 -4.962 12.799 1.00 88.81 120 ASP A C 1
ATOM 906 O O . ASP A 1 120 ? -8.124 -4.636 13.238 1.00 88.81 120 ASP A O 1
ATOM 910 N N . SER A 1 121 ? -6.703 -6.239 12.544 1.00 90.12 121 SER A N 1
ATOM 911 C CA . SER A 1 121 ? -7.584 -7.373 12.851 1.00 90.12 121 SER A CA 1
ATOM 912 C C . SER A 1 121 ? -7.812 -7.502 14.355 1.00 90.12 121 SER A C 1
ATOM 914 O O . SER A 1 121 ? -8.958 -7.541 14.800 1.00 90.12 121 SER A O 1
ATOM 916 N N . GLN A 1 122 ? -6.740 -7.482 15.153 1.00 93.06 122 GLN A N 1
ATOM 917 C CA . GLN A 1 122 ? -6.834 -7.547 16.610 1.00 93.06 122 GLN A CA 1
ATOM 918 C C . GLN A 1 122 ? -7.664 -6.387 17.175 1.00 93.06 122 GLN A C 1
ATOM 920 O O . GLN A 1 122 ? -8.530 -6.591 18.024 1.00 93.06 122 GLN A O 1
ATOM 925 N N . LEU A 1 123 ? -7.429 -5.162 16.700 1.00 93.88 123 LEU A N 1
ATOM 926 C CA . LEU A 1 123 ? -8.187 -3.986 17.125 1.00 93.88 123 LEU A CA 1
ATOM 927 C C . LEU A 1 123 ? -9.669 -4.086 16.750 1.00 93.88 123 LEU A C 1
ATOM 929 O O . LEU A 1 123 ? -10.520 -3.623 17.511 1.00 93.88 123 LEU A O 1
ATOM 933 N N . ALA A 1 124 ? -9.994 -4.678 15.599 1.00 92.88 124 ALA A N 1
ATOM 934 C CA . ALA A 1 124 ? -11.376 -4.915 15.200 1.00 92.88 124 ALA A CA 1
ATOM 935 C C . ALA A 1 124 ? -12.073 -5.929 16.121 1.00 92.88 124 ALA A C 1
ATOM 937 O O . ALA A 1 124 ? -13.204 -5.672 16.540 1.00 92.88 124 ALA A O 1
ATOM 938 N N . ASP A 1 125 ? -11.395 -7.021 16.478 1.00 95.38 125 ASP A N 1
ATOM 939 C CA . ASP A 1 125 ? -11.917 -8.041 17.395 1.00 95.38 125 ASP A CA 1
ATOM 940 C C . ASP A 1 125 ? -12.130 -7.472 18.806 1.00 95.38 125 ASP A C 1
ATOM 942 O O . ASP A 1 125 ? -13.208 -7.615 19.388 1.00 95.38 125 ASP A O 1
ATOM 946 N N . GLU A 1 126 ? -11.147 -6.734 19.328 1.00 95.44 126 GLU A N 1
ATOM 947 C CA . GLU A 1 126 ? -11.250 -6.047 20.620 1.00 95.44 126 GLU A CA 1
ATOM 948 C C . GLU A 1 126 ? -12.376 -5.003 20.613 1.00 95.44 126 GLU A C 1
ATOM 950 O O . GLU A 1 126 ? -13.162 -4.889 21.557 1.00 95.44 126 GLU A O 1
ATOM 955 N N . PHE A 1 127 ? -12.528 -4.249 19.523 1.00 95.81 127 PHE A N 1
ATOM 956 C CA . PHE A 1 127 ? -13.637 -3.309 19.407 1.00 95.81 127 PHE A CA 1
ATOM 957 C C . PHE A 1 127 ? -14.996 -4.013 19.361 1.00 95.81 127 PHE A C 1
ATOM 959 O O . PHE A 1 127 ? -15.951 -3.517 19.960 1.00 95.81 127 PHE A O 1
ATOM 966 N N . ALA A 1 128 ? -15.100 -5.167 18.700 1.00 94.62 128 ALA A N 1
ATOM 967 C CA . ALA A 1 128 ? -16.325 -5.958 18.674 1.00 94.62 128 ALA A CA 1
ATOM 968 C C . ALA A 1 128 ? -16.689 -6.493 20.071 1.00 94.62 128 ALA A C 1
ATOM 970 O O . ALA A 1 128 ? -17.854 -6.410 20.468 1.00 94.62 128 ALA A O 1
ATOM 971 N N . GLU A 1 129 ? -15.707 -6.964 20.844 1.00 95.31 129 GLU A N 1
ATOM 972 C CA . GLU A 1 129 ? -15.896 -7.394 22.236 1.00 95.31 129 GLU A CA 1
ATOM 973 C C . GLU A 1 129 ? -16.352 -6.229 23.133 1.00 95.31 129 GLU A C 1
ATOM 975 O O . GLU A 1 129 ? -17.336 -6.346 23.879 1.00 95.31 129 GLU A O 1
ATOM 980 N N . PHE A 1 130 ? -15.682 -5.077 23.028 1.00 95.19 130 PHE A N 1
ATOM 981 C CA . PHE A 1 130 ? -16.099 -3.851 23.705 1.00 95.19 130 PHE A CA 1
ATOM 982 C C . PHE A 1 130 ? -17.535 -3.477 23.328 1.00 95.19 130 PHE A C 1
ATOM 984 O O . PHE A 1 130 ? -18.350 -3.208 24.212 1.00 95.19 130 PHE A O 1
ATOM 991 N N . ALA A 1 131 ? -17.863 -3.477 22.036 1.00 93.19 131 ALA A N 1
ATOM 992 C CA . ALA A 1 131 ? -19.175 -3.091 21.545 1.00 93.19 131 ALA A CA 1
ATOM 993 C C . ALA A 1 131 ? -20.273 -4.022 22.070 1.00 93.19 131 ALA A C 1
ATOM 995 O O . ALA A 1 131 ? -21.284 -3.536 22.571 1.00 93.19 131 ALA A O 1
ATOM 996 N N . ALA A 1 132 ? -20.046 -5.338 22.051 1.00 92.25 132 ALA A N 1
ATOM 997 C CA . ALA A 1 132 ? -20.976 -6.327 22.594 1.00 92.25 132 ALA A CA 1
ATOM 998 C C . ALA A 1 132 ? -21.222 -6.146 24.103 1.00 92.25 132 ALA A C 1
ATOM 1000 O O . ALA A 1 132 ? -22.325 -6.383 24.593 1.00 92.25 132 ALA A O 1
ATOM 1001 N N . SER A 1 133 ? -20.203 -5.697 24.840 1.00 91.00 133 SER A N 1
ATOM 1002 C CA . SER A 1 133 ? -20.273 -5.522 26.294 1.00 91.00 133 SER A CA 1
ATOM 1003 C C . SER A 1 133 ? -20.826 -4.157 26.720 1.00 91.00 133 SER A C 1
ATOM 1005 O O . SER A 1 133 ? -21.465 -4.030 27.769 1.00 91.00 133 SER A O 1
ATOM 1007 N N . ARG A 1 134 ? -20.524 -3.101 25.955 1.00 91.06 134 ARG A N 1
ATOM 1008 C CA . ARG A 1 134 ? -20.659 -1.699 26.386 1.00 91.06 134 ARG A CA 1
ATOM 1009 C C . ARG A 1 134 ? -21.574 -0.855 25.527 1.00 91.06 134 ARG A C 1
ATOM 1011 O O . ARG A 1 134 ? -21.995 0.194 26.010 1.00 91.06 134 ARG A O 1
ATOM 1018 N N . LEU A 1 135 ? -21.895 -1.269 24.309 1.00 91.19 135 LEU A N 1
ATOM 1019 C CA . LEU A 1 135 ? -22.818 -0.541 23.450 1.00 91.19 135 LEU A CA 1
ATOM 1020 C C . LEU A 1 135 ? -24.165 -1.258 23.441 1.00 91.19 135 LEU A C 1
ATOM 1022 O O . LEU A 1 135 ? -24.248 -2.470 23.274 1.00 91.19 135 LEU A O 1
ATOM 1026 N N . LYS A 1 136 ? -25.239 -0.495 23.633 1.00 90.00 136 LYS A N 1
ATOM 1027 C CA . LYS A 1 136 ? -26.613 -0.992 23.522 1.00 90.00 136 LYS A CA 1
ATOM 1028 C C . LYS A 1 136 ? -27.366 -0.192 22.456 1.00 90.00 136 LYS A C 1
ATOM 1030 O O . LYS A 1 136 ? -27.051 0.984 22.248 1.00 90.00 136 LYS A O 1
ATOM 1035 N N . PRO A 1 137 ? -28.358 -0.799 21.788 1.00 87.88 137 PRO A N 1
ATOM 1036 C CA . PRO A 1 137 ? -29.169 -0.090 20.813 1.00 87.88 137 PRO A CA 1
ATOM 1037 C C . PRO A 1 137 ? -30.007 1.021 21.470 1.00 87.88 137 PRO A C 1
ATOM 1039 O O . PRO A 1 137 ? -30.366 0.961 22.653 1.00 87.88 137 PRO A O 1
ATOM 1042 N N . GLY A 1 138 ? -30.343 2.031 20.671 1.00 84.69 138 GLY A N 1
ATOM 1043 C CA . GLY A 1 138 ? -31.153 3.186 21.058 1.00 84.69 138 GLY A CA 1
ATOM 1044 C C . GLY A 1 138 ? -30.333 4.397 21.512 1.00 84.69 138 GLY A C 1
ATOM 1045 O O . GLY A 1 138 ? -29.139 4.301 21.762 1.00 84.69 138 GLY A O 1
ATOM 1046 N N . GLY A 1 139 ? -30.994 5.553 21.613 1.00 87.00 139 GLY A N 1
ATOM 1047 C CA . GLY A 1 139 ? -30.356 6.810 22.012 1.00 87.00 139 GLY A CA 1
ATOM 1048 C C . GLY A 1 139 ? -29.414 7.395 20.953 1.00 87.00 139 GLY A C 1
ATOM 1049 O O . GLY A 1 139 ? -29.485 7.043 19.774 1.00 87.00 139 GLY A O 1
ATOM 1050 N N . ASN A 1 140 ? -28.563 8.321 21.393 1.00 88.88 140 ASN A N 1
ATOM 1051 C CA . ASN A 1 140 ? -27.477 8.902 20.609 1.00 88.88 140 ASN A CA 1
ATOM 1052 C C . ASN A 1 140 ? -26.224 8.949 21.486 1.00 88.88 140 ASN A C 1
ATOM 1054 O O . ASN A 1 140 ? -26.329 9.295 22.662 1.00 88.88 140 ASN A O 1
ATOM 1058 N N . CYS A 1 141 ? -25.056 8.679 20.910 1.00 91.12 141 CYS A N 1
ATOM 1059 C CA . CYS A 1 141 ? -23.785 8.733 21.627 1.00 91.12 141 CYS A CA 1
ATOM 1060 C C . CYS A 1 141 ? -22.784 9.600 20.877 1.00 91.12 141 CYS A C 1
ATOM 1062 O O . CYS A 1 141 ? -22.651 9.495 19.653 1.00 91.12 141 CYS A O 1
ATOM 1064 N N . HIS A 1 142 ? -22.077 10.465 21.602 1.00 93.50 142 HIS A N 1
ATOM 1065 C CA . HIS A 1 142 ? -21.008 11.248 21.001 1.00 93.50 142 HIS A CA 1
ATOM 1066 C C . HIS A 1 142 ? -19.744 10.393 20.860 1.00 93.50 142 HIS A C 1
ATOM 1068 O O . HIS A 1 142 ? -19.377 9.642 21.764 1.00 93.50 142 HIS A O 1
ATOM 1074 N N . ARG A 1 143 ? -19.016 10.546 19.750 1.00 92.19 143 ARG A N 1
ATOM 1075 C CA . ARG A 1 143 ? -17.784 9.785 19.466 1.00 92.19 143 ARG A CA 1
ATOM 1076 C C . ARG A 1 143 ? -16.778 9.782 20.624 1.00 92.19 143 ARG A C 1
ATOM 1078 O O . ARG A 1 143 ? -16.222 8.740 20.953 1.00 92.19 143 ARG A O 1
ATOM 1085 N N . SER A 1 144 ? -16.600 10.920 21.301 1.00 93.19 144 SER A N 1
ATOM 1086 C CA . SER A 1 144 ? -15.652 11.035 22.418 1.00 93.19 144 SER A CA 1
ATOM 1087 C C . SER A 1 144 ? -16.081 10.257 23.664 1.00 93.19 144 SER A C 1
ATOM 1089 O O . SER A 1 144 ? -15.228 9.865 24.458 1.00 93.19 144 SER A O 1
ATOM 1091 N N . GLU A 1 145 ? -17.378 10.005 23.851 1.00 92.50 145 GLU A N 1
ATOM 1092 C CA . GLU A 1 145 ? -17.872 9.166 24.945 1.00 92.50 145 GLU A CA 1
ATOM 1093 C C . GLU A 1 145 ? -17.492 7.707 24.697 1.00 92.50 145 GLU A C 1
ATOM 1095 O O . GLU A 1 145 ? -16.984 7.045 25.604 1.00 92.50 145 GLU A O 1
ATOM 1100 N N . VAL A 1 146 ? -17.656 7.237 23.453 1.00 92.94 146 VAL A N 1
ATOM 1101 C CA . VAL A 1 146 ? -17.254 5.885 23.045 1.00 92.94 146 VAL A CA 1
ATOM 1102 C C . VAL A 1 146 ? -15.750 5.706 23.200 1.00 92.94 146 VAL A C 1
ATOM 1104 O O . VAL A 1 146 ? -15.323 4.732 23.810 1.00 92.94 146 VAL A O 1
ATOM 1107 N N . VAL A 1 147 ? -14.947 6.668 22.735 1.00 93.50 147 VAL A N 1
ATOM 1108 C CA . VAL A 1 147 ? -13.483 6.643 22.892 1.00 93.50 147 VAL A CA 1
ATOM 1109 C C . VAL A 1 147 ? -13.089 6.523 24.369 1.00 93.50 147 VAL A C 1
ATOM 1111 O O . VAL A 1 147 ? -12.306 5.648 24.743 1.00 93.50 147 VAL A O 1
ATOM 1114 N N . LYS A 1 148 ? -13.681 7.347 25.243 1.00 92.38 148 LYS A N 1
ATOM 1115 C CA . LYS A 1 148 ? -13.428 7.288 26.692 1.00 92.38 148 LYS A CA 1
ATOM 1116 C C . LYS A 1 148 ? -13.873 5.964 27.309 1.00 92.38 148 LYS A C 1
ATOM 1118 O O . LYS A 1 148 ? -13.220 5.478 28.229 1.00 92.38 148 LYS A O 1
ATOM 1123 N N . ALA A 1 149 ? -14.992 5.394 26.871 1.00 92.62 149 ALA A N 1
ATOM 1124 C CA . ALA A 1 149 ? -15.461 4.099 27.357 1.00 92.62 149 ALA A CA 1
ATOM 1125 C C . ALA A 1 149 ? -14.567 2.947 26.877 1.00 92.62 149 ALA A C 1
ATOM 1127 O O . ALA A 1 149 ? -14.230 2.081 27.681 1.00 92.62 149 ALA A O 1
ATOM 1128 N N . PHE A 1 150 ? -14.111 2.980 25.624 1.00 93.75 150 PHE A N 1
ATOM 1129 C CA . PHE A 1 150 ? -13.192 1.994 25.058 1.00 93.75 150 PHE A CA 1
ATOM 1130 C C . PHE A 1 150 ? -11.862 1.970 25.821 1.00 93.75 150 PHE A C 1
ATOM 1132 O O . PHE A 1 150 ? -11.450 0.922 26.317 1.00 93.75 150 PHE A O 1
ATOM 1139 N N . ARG A 1 151 ? -11.238 3.140 26.036 1.00 92.69 151 ARG A N 1
ATOM 1140 C CA . ARG A 1 151 ? -10.003 3.253 26.839 1.00 92.69 151 ARG A CA 1
ATOM 1141 C C . ARG A 1 151 ? -10.214 2.849 28.304 1.00 92.69 151 ARG A C 1
ATOM 1143 O O . ARG A 1 151 ? -9.301 2.352 28.958 1.00 92.69 151 ARG A O 1
ATOM 1150 N N . ARG A 1 152 ? -11.415 3.043 28.862 1.00 90.81 152 ARG A N 1
ATOM 1151 C CA . ARG A 1 152 ? -11.741 2.556 30.214 1.00 90.81 152 ARG A CA 1
ATOM 1152 C C . ARG A 1 152 ? -11.854 1.034 30.266 1.00 90.81 152 ARG A C 1
ATOM 1154 O O . ARG A 1 152 ? -11.356 0.459 31.236 1.00 90.81 152 ARG A O 1
ATOM 1161 N N . PHE A 1 153 ? -12.452 0.421 29.244 1.00 92.12 153 PHE A N 1
ATOM 1162 C CA . PHE A 1 153 ? -12.624 -1.026 29.107 1.00 92.12 153 PHE A CA 1
ATOM 1163 C C . PHE A 1 153 ? -11.279 -1.742 28.922 1.00 92.12 153 PHE A C 1
ATOM 1165 O O . PHE A 1 153 ? -10.938 -2.611 29.720 1.00 92.12 153 PHE A O 1
ATOM 1172 N N . TYR A 1 154 ? -10.462 -1.299 27.966 1.00 92.88 154 TYR A N 1
ATOM 1173 C CA . TYR A 1 154 ? -9.110 -1.817 27.758 1.00 92.88 154 TYR A CA 1
ATOM 1174 C C . TYR A 1 154 ? -8.070 -0.922 28.428 1.00 92.88 154 TYR A C 1
ATOM 1176 O O . TYR A 1 154 ? -7.579 0.050 27.853 1.00 92.88 154 TYR A O 1
ATOM 1184 N N . GLY A 1 155 ? -7.682 -1.292 29.653 1.00 88.94 155 GLY A N 1
ATOM 1185 C CA . GLY A 1 155 ? -6.715 -0.541 30.463 1.00 88.94 155 GLY A CA 1
ATOM 1186 C C . GLY A 1 155 ? -5.386 -0.235 29.758 1.00 88.94 155 GLY A C 1
ATOM 1187 O O . GLY A 1 155 ? -4.810 0.827 29.994 1.00 88.94 155 GLY A O 1
ATOM 1188 N N . LYS A 1 156 ? -4.945 -1.115 28.848 1.00 91.00 156 LYS A N 1
ATOM 1189 C CA . LYS A 1 156 ? -3.716 -0.963 28.047 1.00 91.00 156 LYS A CA 1
ATOM 1190 C C . LYS A 1 156 ? -3.715 0.253 27.109 1.00 91.00 156 LYS A C 1
ATOM 1192 O O . LYS A 1 156 ? -2.643 0.735 26.766 1.00 91.00 156 LYS A O 1
ATOM 1197 N N . TYR A 1 157 ? -4.889 0.790 26.759 1.00 92.00 157 TYR A N 1
ATOM 1198 C CA . TYR A 1 157 ? -5.034 1.983 25.915 1.00 92.00 157 TYR A CA 1
ATOM 1199 C C . TYR A 1 157 ? -5.336 3.261 26.714 1.00 92.00 157 TYR A C 1
ATOM 1201 O O . TYR A 1 157 ? -5.700 4.277 26.129 1.00 92.00 157 TYR A O 1
ATOM 1209 N N . ARG A 1 158 ? -5.243 3.261 28.052 1.00 86.25 158 ARG A N 1
ATOM 1210 C CA . ARG A 1 158 ? -5.534 4.471 28.855 1.00 86.25 158 ARG A CA 1
ATOM 1211 C C . ARG A 1 158 ? -4.491 5.566 28.702 1.00 86.25 158 ARG A C 1
ATOM 1213 O O . ARG A 1 158 ? -4.835 6.740 28.791 1.00 86.25 158 ARG A O 1
ATOM 1220 N N . VAL A 1 159 ? -3.239 5.168 28.522 1.00 84.56 159 VAL A N 1
ATOM 1221 C CA . VAL A 1 159 ? -2.089 6.062 28.418 1.00 84.56 159 VAL A CA 1
ATOM 1222 C C . VAL A 1 159 ? -1.414 5.767 27.093 1.00 84.56 159 VAL A C 1
ATOM 1224 O O . VAL A 1 159 ? -1.209 4.596 26.765 1.00 84.56 159 VAL A O 1
ATOM 1227 N N . GLU A 1 160 ? -1.094 6.815 26.339 1.00 78.88 160 GLU A N 1
ATOM 1228 C CA . GLU A 1 160 ? -0.261 6.680 25.147 1.00 78.88 160 GLU A CA 1
ATOM 1229 C C . GLU A 1 160 ? 1.069 6.044 25.546 1.00 78.88 160 GLU A C 1
ATOM 1231 O O . GLU A 1 160 ? 1.759 6.514 26.451 1.00 78.88 160 GLU A O 1
ATOM 1236 N N . ASN A 1 161 ? 1.384 4.919 24.918 1.00 82.00 161 ASN A N 1
ATOM 1237 C CA . ASN A 1 161 ? 2.611 4.190 25.164 1.00 82.00 161 ASN A CA 1
ATOM 1238 C C . ASN A 1 161 ? 3.086 3.548 23.863 1.00 82.00 161 ASN A C 1
ATOM 1240 O O . ASN A 1 161 ? 2.279 3.232 22.988 1.00 82.00 161 ASN A O 1
ATOM 1244 N N . ASP A 1 162 ? 4.394 3.331 23.771 1.00 80.50 162 ASP A N 1
ATOM 1245 C CA . ASP A 1 162 ? 5.029 2.802 22.562 1.00 80.50 162 ASP A CA 1
ATOM 1246 C C . ASP A 1 162 ? 4.656 1.337 22.288 1.00 80.50 162 ASP A C 1
ATOM 1248 O O . ASP A 1 162 ? 4.778 0.866 21.162 1.00 80.50 162 ASP A O 1
ATOM 1252 N N . GLN A 1 163 ? 4.193 0.606 23.307 1.00 80.12 163 GLN A N 1
ATOM 1253 C CA . GLN A 1 163 ? 3.841 -0.809 23.190 1.00 80.12 163 GLN A CA 1
ATOM 1254 C C . GLN A 1 163 ? 2.452 -1.019 22.564 1.00 80.12 163 GLN A C 1
ATOM 1256 O O . GLN A 1 163 ? 2.226 -2.011 21.876 1.00 80.12 163 GLN A O 1
ATOM 1261 N N . TYR A 1 164 ? 1.525 -0.090 22.795 1.00 80.56 164 TYR A N 1
ATOM 1262 C CA . TYR A 1 164 ? 0.140 -0.122 22.331 1.00 80.56 164 TYR A CA 1
ATOM 1263 C C . TYR A 1 164 ? -0.295 1.270 21.847 1.00 80.56 164 TYR A C 1
ATOM 1265 O O . TYR A 1 164 ? -1.208 1.871 22.431 1.00 80.56 164 TYR A O 1
ATOM 1273 N N . PRO A 1 165 ? 0.348 1.812 20.796 1.00 85.50 165 PRO A N 1
ATOM 1274 C CA . PRO A 1 165 ? -0.025 3.106 20.255 1.00 85.50 165 PRO A CA 1
ATOM 1275 C C . PRO A 1 165 ? -1.426 3.007 19.645 1.00 85.50 165 PRO A C 1
ATOM 1277 O O . PRO A 1 165 ? -1.675 2.205 18.745 1.00 85.50 165 PRO A O 1
ATOM 1280 N N . LEU A 1 166 ? -2.353 3.812 20.163 1.00 90.38 166 LEU A N 1
ATOM 1281 C CA . LEU A 1 166 ? -3.714 3.891 19.649 1.00 90.38 166 LEU A CA 1
ATOM 1282 C C . LEU A 1 166 ? -4.248 5.312 19.807 1.00 90.38 166 LEU A C 1
ATOM 1284 O O . LEU A 1 166 ? -4.409 5.819 20.924 1.00 90.38 166 LEU A O 1
ATOM 1288 N N . THR A 1 167 ? -4.537 5.946 18.677 1.00 91.44 167 THR A N 1
ATOM 1289 C CA . THR A 1 167 ? -5.075 7.306 18.617 1.00 91.44 167 THR A CA 1
ATOM 1290 C C . THR A 1 167 ? -6.597 7.316 18.752 1.00 91.44 167 THR A C 1
ATOM 1292 O O . THR A 1 167 ? -7.286 6.348 18.424 1.00 91.44 167 THR A O 1
ATOM 1295 N N . ASP A 1 168 ? -7.156 8.446 19.190 1.00 91.50 168 ASP A N 1
ATOM 1296 C CA . ASP A 1 168 ? -8.614 8.620 19.237 1.00 91.50 168 ASP A CA 1
ATOM 1297 C C . ASP A 1 168 ? -9.244 8.471 17.842 1.00 91.50 168 ASP A C 1
ATOM 1299 O O . ASP A 1 168 ? -10.318 7.888 17.703 1.00 91.50 168 ASP A O 1
ATOM 1303 N N . LEU A 1 169 ? -8.543 8.920 16.794 1.00 90.31 169 LEU A N 1
ATOM 1304 C CA . LEU A 1 169 ? -8.992 8.800 15.408 1.00 90.31 169 LEU A CA 1
ATOM 1305 C C . LEU A 1 169 ? -9.120 7.337 14.955 1.00 90.31 169 LEU A C 1
ATOM 1307 O O . LEU A 1 169 ? -10.053 7.008 14.224 1.00 90.31 169 LEU A O 1
ATOM 1311 N N . GLU A 1 170 ? -8.208 6.457 15.369 1.00 91.00 170 GLU A N 1
ATOM 1312 C CA . GLU A 1 170 ? -8.289 5.023 15.065 1.00 91.00 170 GLU A CA 1
ATOM 1313 C C . GLU A 1 170 ? -9.497 4.378 15.750 1.00 91.00 170 GLU A C 1
ATOM 1315 O O . GLU A 1 170 ? -10.265 3.676 15.093 1.00 91.00 170 GLU A O 1
ATOM 1320 N N . ILE A 1 171 ? -9.746 4.695 17.024 1.00 93.38 171 ILE A N 1
ATOM 1321 C CA . ILE A 1 171 ? -10.937 4.212 17.742 1.00 93.38 171 ILE A CA 1
ATOM 1322 C C . ILE A 1 171 ? -12.218 4.719 17.062 1.00 93.38 171 ILE A C 1
ATOM 1324 O O . ILE A 1 171 ? -13.178 3.968 16.882 1.00 93.38 171 ILE A O 1
ATOM 1328 N N . GLU A 1 172 ? -12.237 5.979 16.618 1.00 92.12 172 GLU A N 1
ATOM 1329 C CA . GLU A 1 172 ? -13.353 6.529 15.844 1.00 92.12 172 GLU A CA 1
ATOM 1330 C C . GLU A 1 172 ? -13.564 5.798 14.508 1.00 92.12 172 GLU A C 1
ATOM 1332 O O . GLU A 1 172 ? -14.708 5.591 14.093 1.00 92.12 172 GLU A O 1
ATOM 1337 N N . ARG A 1 173 ? -12.490 5.387 13.821 1.00 91.19 173 ARG A N 1
ATOM 1338 C CA . ARG A 1 173 ? -12.584 4.582 12.591 1.00 91.19 173 ARG A CA 1
ATOM 1339 C C . ARG A 1 173 ? -13.162 3.197 12.873 1.00 91.19 173 ARG A C 1
ATOM 1341 O O . ARG A 1 173 ? -14.046 2.773 12.126 1.00 91.19 173 ARG A O 1
ATOM 1348 N N . LEU A 1 174 ? -12.734 2.537 13.953 1.00 93.62 174 LEU A N 1
ATOM 1349 C CA . LEU A 1 174 ? -13.291 1.252 14.395 1.00 93.62 174 LEU A CA 1
ATOM 1350 C C . LEU A 1 174 ? -14.790 1.377 14.684 1.00 93.62 174 LEU A C 1
ATOM 1352 O O . LEU A 1 174 ? -15.584 0.608 14.143 1.00 93.62 174 LEU A O 1
ATOM 1356 N N . LEU A 1 175 ? -15.194 2.417 15.422 1.00 92.94 175 LEU A N 1
ATOM 1357 C CA . LEU A 1 175 ? -16.600 2.720 15.693 1.00 92.94 175 LEU A CA 1
ATOM 1358 C C . LEU A 1 175 ? -17.409 2.911 14.407 1.00 92.94 175 LEU A C 1
ATOM 1360 O O . LEU A 1 175 ? -18.492 2.348 14.273 1.00 92.94 175 LEU A O 1
ATOM 1364 N N . ARG A 1 176 ? -16.897 3.680 13.440 1.00 90.88 176 ARG A N 1
ATOM 1365 C CA . ARG A 1 176 ? -17.578 3.878 12.150 1.00 90.88 176 ARG A CA 1
ATOM 1366 C C . ARG A 1 176 ? -17.715 2.576 11.371 1.00 90.88 176 ARG A C 1
ATOM 1368 O O . ARG A 1 176 ? -18.789 2.320 10.832 1.00 90.88 176 ARG A O 1
ATOM 1375 N N . LYS A 1 177 ? -16.648 1.774 11.303 1.00 90.69 177 LYS A N 1
ATOM 1376 C CA . LYS A 1 177 ? -16.635 0.483 10.599 1.00 90.69 177 LYS A CA 1
ATOM 1377 C C . LYS A 1 177 ? -17.654 -0.476 11.213 1.00 90.69 177 LYS A C 1
ATOM 1379 O O . LYS A 1 177 ? -18.488 -1.008 10.487 1.00 90.69 177 LYS A O 1
ATOM 1384 N N . TRP A 1 178 ? -17.647 -0.605 12.538 1.00 91.88 178 TRP A N 1
ATOM 1385 C CA . TRP A 1 178 ? -18.606 -1.413 13.288 1.00 91.88 178 TRP A CA 1
ATOM 1386 C C . TRP A 1 178 ? -20.050 -0.903 13.141 1.00 91.88 178 TRP A C 1
ATOM 1388 O O . TRP A 1 178 ? -20.962 -1.672 12.857 1.00 91.88 178 TRP A O 1
ATOM 1398 N N . ASN A 1 179 ? -20.287 0.408 13.251 1.00 89.50 179 ASN A N 1
ATOM 1399 C CA . ASN A 1 179 ? -21.638 0.964 13.128 1.00 89.50 179 ASN A CA 1
ATOM 1400 C C . ASN A 1 179 ? -22.220 0.743 11.719 1.00 89.50 179 ASN A C 1
ATOM 1402 O O . ASN A 1 179 ? -23.396 0.413 11.577 1.00 89.50 179 ASN A O 1
ATOM 1406 N N . ARG A 1 180 ? -21.384 0.861 10.677 1.00 88.69 180 ARG A N 1
ATOM 1407 C CA . ARG A 1 180 ? -21.776 0.540 9.297 1.00 88.69 180 ARG A CA 1
ATOM 1408 C C . ARG A 1 180 ? -22.058 -0.951 9.106 1.00 88.69 180 ARG A C 1
ATOM 1410 O O . ARG A 1 180 ? -23.012 -1.280 8.410 1.00 88.69 180 ARG A O 1
ATOM 1417 N N . SER A 1 181 ? -21.287 -1.854 9.724 1.00 87.62 181 SER A N 1
ATOM 1418 C CA . SER A 1 181 ? -21.554 -3.301 9.625 1.00 87.62 181 SER A CA 1
ATOM 1419 C C . SER A 1 181 ? -22.858 -3.715 10.314 1.00 87.62 181 SER A C 1
ATOM 1421 O O . SER A 1 181 ? -23.437 -4.733 9.954 1.00 87.62 181 SER A O 1
ATOM 1423 N N . MET A 1 182 ? -23.352 -2.903 11.253 1.00 84.69 182 MET A N 1
ATOM 1424 C CA . MET A 1 182 ? -24.679 -3.052 11.864 1.00 84.69 182 MET A CA 1
ATOM 1425 C C . MET A 1 182 ? -25.825 -2.485 11.003 1.00 84.69 182 MET A C 1
ATOM 1427 O O . MET A 1 182 ? -26.983 -2.577 11.399 1.00 84.69 182 MET A O 1
ATOM 1431 N N . GLY A 1 183 ? -25.529 -1.894 9.838 1.00 83.62 183 GLY A N 1
ATOM 1432 C CA . GLY A 1 183 ? -26.525 -1.299 8.941 1.00 83.62 183 GLY A CA 1
ATOM 1433 C C . GLY A 1 183 ? -27.014 0.094 9.356 1.00 83.62 183 GLY A C 1
ATOM 1434 O O . GLY A 1 183 ? -28.007 0.572 8.812 1.00 83.62 183 GLY A O 1
ATOM 1435 N N . ASN A 1 184 ? -26.341 0.752 10.304 1.00 83.50 184 ASN A N 1
ATOM 1436 C CA . ASN A 1 184 ? -26.715 2.091 10.759 1.00 83.50 184 ASN A CA 1
ATOM 1437 C C . ASN A 1 184 ? -26.147 3.195 9.850 1.00 83.50 184 ASN A C 1
ATOM 1439 O O . ASN A 1 184 ? -25.098 3.043 9.219 1.00 83.50 184 ASN A O 1
ATOM 1443 N N . GLU A 1 185 ? -26.831 4.342 9.841 1.00 77.19 185 GLU A N 1
ATOM 1444 C CA . GLU A 1 185 ? -26.421 5.544 9.108 1.00 77.19 185 GLU A CA 1
ATOM 1445 C C . GLU A 1 185 ? -25.141 6.190 9.668 1.00 77.19 185 GLU A C 1
ATOM 1447 O O . GLU A 1 185 ? -24.665 5.889 10.770 1.00 77.19 185 GLU A O 1
ATOM 1452 N N . GLU A 1 186 ? -24.567 7.099 8.879 1.00 73.25 186 GLU A N 1
ATOM 1453 C CA . GLU A 1 186 ? -23.336 7.799 9.224 1.00 73.25 186 GLU A CA 1
ATOM 1454 C C . GLU A 1 186 ? -23.497 8.796 10.381 1.00 73.25 186 GLU A C 1
ATOM 1456 O O . GLU A 1 186 ? -24.573 9.310 10.684 1.00 73.25 186 GLU A O 1
ATOM 1461 N N . MET A 1 187 ? -22.367 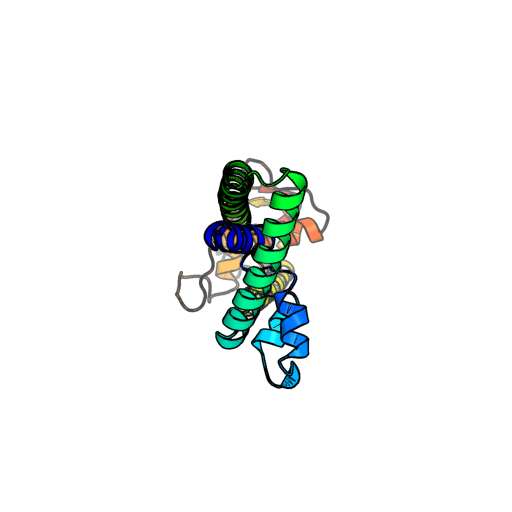9.073 11.033 1.00 86.00 187 MET A N 1
ATOM 1462 C CA . MET A 1 187 ? -22.239 10.041 12.119 1.00 86.00 187 MET A CA 1
ATOM 1463 C C . MET A 1 187 ? -22.707 11.439 11.689 1.00 86.00 187 MET A C 1
ATOM 1465 O O . MET A 1 187 ? -22.377 11.901 10.597 1.00 86.00 187 MET A O 1
ATOM 1469 N N . SER A 1 188 ? -23.396 12.150 12.583 1.00 86.12 188 SER A N 1
ATOM 1470 C CA . SER A 1 188 ? -23.786 13.541 12.352 1.00 86.12 188 SER A CA 1
ATOM 1471 C C . SER A 1 188 ? -22.574 14.473 12.243 1.00 86.12 188 SER A C 1
ATOM 1473 O O . SER A 1 188 ? -21.484 14.180 12.747 1.00 86.12 188 SER A O 1
ATOM 1475 N N . SER A 1 189 ? -22.780 15.655 11.655 1.00 84.00 189 SER A N 1
ATOM 1476 C CA . SER A 1 189 ? -21.764 16.716 11.582 1.00 84.00 189 SER A CA 1
ATOM 1477 C C . SER A 1 189 ? -21.252 17.164 12.958 1.00 84.00 189 SER A C 1
ATOM 1479 O O . SER A 1 189 ? -20.117 17.617 13.071 1.00 84.00 189 SER A O 1
ATOM 1481 N N . ALA A 1 190 ? -22.059 16.992 14.009 1.00 86.88 190 ALA A N 1
ATOM 1482 C CA . ALA A 1 190 ? -21.710 17.314 15.390 1.00 86.88 190 ALA A CA 1
ATOM 1483 C C . ALA A 1 190 ? -20.987 16.173 16.137 1.00 86.88 190 ALA A C 1
ATOM 1485 O O . ALA A 1 190 ? -20.703 16.321 17.321 1.00 86.88 190 ALA A O 1
ATOM 1486 N N . GLY A 1 191 ? -20.693 15.037 15.490 1.00 88.50 191 GLY A N 1
ATOM 1487 C CA . GLY A 1 191 ? -19.948 13.940 16.123 1.00 88.50 191 GLY A CA 1
ATOM 1488 C C . GLY A 1 191 ? -20.798 12.883 16.830 1.00 88.50 191 GLY A C 1
ATOM 1489 O O . GLY A 1 191 ? -20.251 12.086 17.592 1.00 88.50 191 GLY A O 1
ATOM 1490 N N . PHE A 1 192 ? -22.115 12.867 16.606 1.00 90.94 192 PHE A N 1
ATOM 1491 C CA . PHE A 1 192 ? -23.029 11.920 17.248 1.00 90.94 192 PHE A CA 1
ATOM 1492 C C . PHE A 1 192 ? -23.379 10.752 16.332 1.00 90.94 192 PHE A C 1
ATOM 1494 O O . PHE A 1 192 ? -23.692 10.941 15.156 1.00 90.94 192 PHE A O 1
ATOM 1501 N N . PHE A 1 193 ? -23.393 9.553 16.901 1.00 89.56 193 PHE A N 1
ATOM 1502 C CA . PHE A 1 193 ? -23.925 8.349 16.278 1.00 89.56 193 PHE A CA 1
ATOM 1503 C C . PHE A 1 193 ? -25.345 8.105 16.781 1.00 89.56 193 PHE A C 1
ATOM 1505 O O . PHE A 1 193 ? -25.591 8.087 17.989 1.00 89.56 193 PHE A O 1
ATOM 1512 N N . LYS A 1 194 ? -26.281 7.935 15.845 1.00 86.69 194 LYS A N 1
ATOM 1513 C CA . LYS A 1 194 ? -27.693 7.683 16.135 1.00 86.69 194 LYS A CA 1
ATOM 1514 C C . LYS A 1 194 ? -27.941 6.191 16.325 1.00 86.69 194 LYS A C 1
ATOM 1516 O O . LYS A 1 194 ? -27.409 5.377 15.579 1.00 86.69 194 LYS A O 1
ATOM 1521 N N . GLY A 1 195 ? -28.789 5.843 17.289 1.00 85.50 195 GLY A N 1
ATOM 1522 C CA . GLY A 1 195 ? -29.221 4.463 17.518 1.00 85.50 195 GLY A CA 1
ATOM 1523 C C . GLY A 1 195 ? -28.261 3.628 18.362 1.00 85.50 195 GLY A C 1
ATOM 1524 O O . GLY A 1 195 ? -28.517 2.439 18.544 1.00 85.50 195 GLY A O 1
ATOM 1525 N N . ILE A 1 196 ? -27.207 4.240 18.906 1.00 89.31 196 ILE A N 1
ATOM 1526 C CA . ILE A 1 196 ? -26.283 3.608 19.847 1.00 89.31 196 ILE A CA 1
ATOM 1527 C C . ILE A 1 196 ? -26.106 4.489 21.081 1.00 89.31 196 ILE A C 1
ATOM 1529 O O . ILE A 1 196 ? -26.088 5.718 20.993 1.00 89.31 196 ILE A O 1
ATOM 1533 N N . GLN A 1 197 ? -25.940 3.847 22.229 1.00 90.38 197 GLN A N 1
ATOM 1534 C CA . GLN A 1 197 ? -25.671 4.494 23.508 1.00 90.38 197 GLN A CA 1
ATOM 1535 C C . GLN A 1 197 ? -24.776 3.600 24.367 1.00 90.38 197 GLN A C 1
ATOM 1537 O O . GLN A 1 197 ? -24.754 2.375 24.206 1.00 90.38 197 GLN A O 1
ATOM 1542 N N . ILE A 1 198 ? -24.050 4.212 25.299 1.00 90.50 198 ILE A N 1
ATOM 1543 C CA . ILE A 1 198 ? -23.212 3.479 26.246 1.00 90.50 198 ILE A CA 1
ATOM 1544 C C . ILE A 1 198 ? -24.103 2.807 27.293 1.00 90.50 198 ILE A C 1
ATOM 1546 O O . ILE A 1 198 ? -25.116 3.342 27.750 1.00 90.50 198 ILE A O 1
ATOM 1550 N N . ASN A 1 199 ? -23.754 1.578 27.651 1.00 87.50 199 ASN A N 1
ATOM 1551 C CA . ASN A 1 199 ? -24.392 0.858 28.731 1.00 87.50 199 ASN A CA 1
ATOM 1552 C C . ASN A 1 199 ? -23.793 1.279 30.081 1.00 87.50 199 ASN A C 1
ATOM 1554 O O . ASN A 1 199 ? -22.870 0.639 30.587 1.00 87.50 199 ASN A O 1
ATOM 1558 N N . ASP A 1 200 ? -24.358 2.326 30.680 1.00 72.56 200 ASP A N 1
ATOM 1559 C CA . ASP A 1 200 ? -23.911 2.864 31.974 1.00 72.56 200 ASP A CA 1
ATOM 1560 C C . ASP A 1 200 ? -23.968 1.837 33.116 1.00 72.56 200 ASP A C 1
ATOM 1562 O O . ASP A 1 200 ? -23.198 1.922 34.066 1.00 72.56 200 ASP A O 1
ATOM 1566 N N . GLN A 1 201 ? -24.838 0.822 33.029 1.00 65.69 201 GLN A N 1
ATOM 1567 C CA . GLN A 1 201 ? -24.939 -0.227 34.053 1.00 65.69 201 GLN A CA 1
ATOM 1568 C C . GLN A 1 201 ? -23.745 -1.186 34.053 1.00 65.69 201 GLN A C 1
ATOM 1570 O O . GLN A 1 201 ? -23.470 -1.820 35.068 1.00 65.69 201 GLN A O 1
ATOM 1575 N N . ALA A 1 202 ? -23.030 -1.295 32.933 1.00 61.69 202 ALA A N 1
ATOM 1576 C CA . ALA A 1 202 ? -21.788 -2.053 32.878 1.00 61.69 202 ALA A CA 1
ATOM 1577 C C . ALA A 1 202 ? -20.611 -1.237 33.449 1.00 61.69 202 ALA A C 1
ATOM 1579 O O . ALA A 1 202 ? -19.543 -1.786 33.738 1.00 61.69 202 ALA A O 1
ATOM 1580 N N . ASP A 1 203 ? -20.741 0.090 33.551 1.00 57.25 203 ASP A N 1
ATOM 1581 C CA . ASP A 1 203 ? -19.676 1.004 33.964 1.00 57.25 203 ASP A CA 1
ATOM 1582 C C . ASP A 1 203 ? -19.601 1.076 35.496 1.00 57.25 203 ASP A C 1
ATOM 1584 O O . ASP A 1 203 ? -20.210 1.918 36.146 1.00 57.25 203 ASP A O 1
ATOM 1588 N N . VAL A 1 204 ? -18.827 0.151 36.078 1.00 56.59 204 VAL A N 1
ATOM 1589 C CA . VAL A 1 204 ? -18.610 -0.014 37.533 1.00 56.59 204 VAL A CA 1
ATOM 1590 C C . VAL A 1 204 ? -18.047 1.258 38.203 1.00 56.59 204 VAL A C 1
ATOM 1592 O O . VAL A 1 204 ? -18.037 1.362 39.425 1.00 56.59 204 VAL A O 1
ATOM 1595 N N . PHE A 1 205 ? -17.608 2.250 37.420 1.00 54.97 205 PHE A N 1
ATOM 1596 C CA . PHE A 1 205 ? -16.993 3.490 37.899 1.00 54.97 205 PHE A CA 1
ATOM 1597 C C . PHE A 1 205 ? -17.902 4.726 37.834 1.00 54.97 205 PHE A C 1
ATOM 1599 O O . PHE A 1 205 ? -17.442 5.820 38.160 1.00 54.97 205 PHE A O 1
ATOM 1606 N N . VAL A 1 206 ? -19.173 4.593 37.437 1.00 49.12 206 VAL A N 1
ATOM 1607 C CA . VAL A 1 206 ? -20.137 5.699 37.544 1.00 49.12 206 VAL A CA 1
ATOM 1608 C C . VAL A 1 206 ? -20.732 5.682 38.951 1.00 49.12 206 VAL A C 1
ATOM 1610 O O . VAL A 1 206 ? -21.760 5.056 39.211 1.00 49.12 206 VAL A O 1
ATOM 1613 N N . THR A 1 207 ? -20.066 6.353 39.891 1.00 39.53 207 THR A N 1
ATOM 1614 C CA . THR A 1 207 ? -20.694 6.747 41.156 1.00 39.53 207 THR A CA 1
ATOM 1615 C C . THR A 1 207 ? -21.856 7.683 40.821 1.00 39.53 207 THR A C 1
ATOM 1617 O O . THR A 1 207 ? -21.640 8.752 40.252 1.00 39.53 207 THR A O 1
ATOM 1620 N N . ARG A 1 208 ? -23.081 7.226 41.101 1.00 39.09 208 ARG A N 1
ATOM 1621 C CA . ARG A 1 208 ? -24.308 8.029 41.005 1.00 39.09 208 ARG A CA 1
ATOM 1622 C C . ARG A 1 208 ? -24.281 9.215 41.959 1.00 39.09 208 ARG A C 1
ATOM 1624 O O . ARG A 1 208 ? -23.739 9.044 43.074 1.00 39.09 208 ARG A O 1
#

Foldseek 3Di:
DDLLQLLL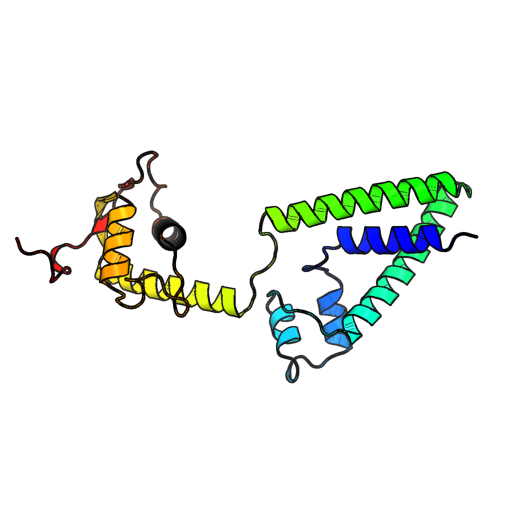QLLLVCLLCAVFNRPVLLVVCVVVDDCVVDVCSVCVVVVATDDDDPVSVVVSSVVSSVVSVVQLVVVCVVVVNPNVVSSVVSNVSNVVSVVVNVVCVVVVVHGHHPVRVVLLVVVLVLLVVLCVQWKDFADKDALVVQLVSSCVVVVVNVDQDPVDHDDSVSSSVSVQVVCVVVVADDADPRRMGGGMDTDVVSVPPPDD

Secondary structure (DSSP, 8-state):
--HHHHHHHHHHHHHHH-SSS-TTHHHHHHHHS-TTT-HHHHHHHTT---PPPHHHHHHHHHHHHHHHHHHHHHHHHHTTT-HHHHHHHHHHHHHHHHHHHHHHHHTT-S---HHHHHHHHHHHHHHHHHHHHHEEEEEEEEHHHHHHHHHHHSGGGSS--TTS---HHHHHHHHHHHHHHTTPPPPPTTSEEEEEEE-GGG-TT---

Organism: NCBI:txid49249

Radius o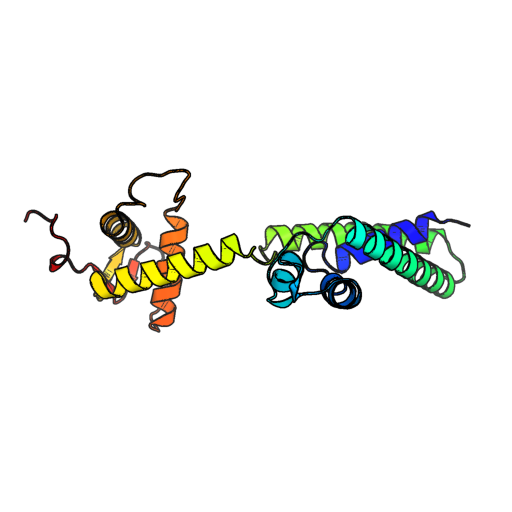f gyration: 25.43 Å; chains: 1; bounding box: 55×40×79 Å

pLDDT: mean 89.0, std 9.78, range [39.09, 97.38]

Sequence (208 aa):
KDVLGSVVWAGALWFLAGSRSNPLVTPIANVLYDESEQQWLKDRNDGLFAKPPAPLLFVLGAVFLLLGVVVDRSVLFLAEGDSDFALELAGVSLIGGGALELGRIASGEKVDTRDDFDRDSQLADEFAEFAASRLKPGGNCHRSEVVKAFRRFYGKYRVENDQYPLTDLEIERLLRKWNRSMGNEEMSSAGFFKGIQINDQADVFVTR